Protein AF-B3RSU8-F1 (afdb_monomer_lite)

Radius of gyration: 24.82 Å; chains: 1; bounding box: 72×55×41 Å

Secondary structure (DSSP, 8-state):
-----HHHHHHHHHTTS-----THHHHHHHHHHHHHHHHHHHHHHHHHHHHHHHHTTTGGG-SSTTTSPPPPTT-B--TTTGGGHHHHHHHHHHHHHHHHHTT--HHHHHHHHHHHHHHS-EE-TTSSSEE----HHHHHHHHTTS-HHHHHHHHHH--GGGSPPTTSPPP--TT--S--GGG---S--S-----TTHHHHHHHHHHHHHHHHHHHHHHHHHHHHHHHHTT-

Structure (mmCIF, N/CA/C/O backbone):
data_AF-B3RSU8-F1
#
_entry.id   AF-B3RSU8-F1
#
loop_
_atom_site.group_PDB
_atom_site.id
_atom_site.type_symbol
_atom_site.label_atom_id
_atom_site.label_alt_id
_atom_site.label_comp_id
_atom_site.label_asym_id
_atom_site.label_entity_id
_atom_site.label_seq_id
_atom_site.pdbx_PDB_ins_code
_atom_site.Cartn_x
_atom_site.Cartn_y
_atom_site.Cartn_z
_atom_site.occupancy
_atom_site.B_iso_or_equiv
_atom_site.auth_seq_id
_atom_site.auth_comp_id
_atom_site.auth_asym_id
_atom_site.auth_atom_id
_atom_site.pdbx_PDB_model_num
ATOM 1 N N . MET A 1 1 ? -22.968 30.791 15.003 1.00 39.06 1 MET A N 1
ATOM 2 C CA . MET A 1 1 ? -23.590 29.713 14.206 1.00 39.06 1 MET A CA 1
ATOM 3 C C . MET A 1 1 ? -23.993 30.313 12.868 1.00 39.06 1 MET A C 1
ATOM 5 O O . MET A 1 1 ? -24.885 31.148 12.845 1.00 39.06 1 MET A O 1
ATOM 9 N N . LYS A 1 2 ? -23.246 30.019 11.797 1.00 38.22 2 LYS A N 1
ATOM 10 C CA . LYS A 1 2 ? -23.532 30.516 10.442 1.00 38.22 2 LYS A CA 1
ATOM 11 C C . LYS A 1 2 ? -24.517 29.552 9.781 1.00 38.22 2 LYS A C 1
ATOM 13 O O . LYS A 1 2 ? -24.256 28.355 9.732 1.00 38.22 2 LYS A O 1
ATOM 18 N N . ALA A 1 3 ? -25.663 30.077 9.363 1.00 41.50 3 ALA A N 1
ATOM 19 C CA . ALA A 1 3 ? -26.732 29.321 8.732 1.00 41.50 3 ALA A CA 1
ATOM 20 C C . ALA A 1 3 ? -26.430 29.139 7.239 1.00 41.50 3 ALA A C 1
ATOM 22 O O . ALA A 1 3 ? -26.745 29.999 6.423 1.00 41.50 3 ALA A O 1
ATOM 23 N N . GLU A 1 4 ? -25.838 28.005 6.879 1.00 44.72 4 GLU A N 1
ATOM 24 C CA . GLU A 1 4 ? -25.816 27.525 5.496 1.00 44.72 4 GLU A CA 1
ATOM 25 C C . GLU A 1 4 ? -27.004 26.577 5.291 1.00 44.72 4 GLU A C 1
ATOM 27 O O . GLU A 1 4 ? -26.883 25.357 5.340 1.00 44.72 4 GLU A O 1
ATOM 32 N N . CYS A 1 5 ? -28.197 27.154 5.134 1.00 44.19 5 CYS A N 1
ATOM 33 C CA . CYS A 1 5 ? -29.388 26.446 4.652 1.00 44.19 5 CYS A CA 1
ATOM 34 C C . CYS A 1 5 ? -30.325 27.280 3.739 1.00 44.19 5 CYS A C 1
ATOM 36 O O . CYS A 1 5 ? -31.535 27.070 3.788 1.00 44.19 5 CYS A O 1
ATOM 38 N N . PRO A 1 6 ? -29.855 28.208 2.875 1.00 44.28 6 PRO A N 1
ATOM 39 C CA . PRO A 1 6 ? -30.771 28.905 1.965 1.00 44.28 6 PRO A CA 1
ATOM 40 C C . PRO A 1 6 ? -31.234 28.037 0.777 1.00 44.28 6 PRO A C 1
ATOM 42 O O . PRO A 1 6 ? -32.333 28.239 0.272 1.00 44.28 6 PRO A O 1
ATOM 45 N N . VAL A 1 7 ? -30.455 27.032 0.353 1.00 48.44 7 VAL A N 1
ATOM 46 C CA . VAL A 1 7 ? -30.768 26.242 -0.860 1.00 48.44 7 VAL A CA 1
ATOM 47 C C . VAL A 1 7 ? -31.946 25.276 -0.649 1.00 48.44 7 VAL A C 1
ATOM 49 O O . VAL A 1 7 ? -32.751 25.072 -1.554 1.00 48.44 7 VAL A O 1
ATOM 52 N N . LEU A 1 8 ? -32.113 24.733 0.562 1.00 46.06 8 LEU A N 1
ATOM 53 C CA . LEU A 1 8 ? -33.191 23.781 0.880 1.00 46.06 8 LEU A CA 1
ATOM 54 C C . LEU A 1 8 ? -34.560 24.449 1.097 1.00 46.06 8 LEU A C 1
ATOM 56 O O . LEU A 1 8 ? -35.596 23.826 0.861 1.00 46.06 8 LEU A O 1
ATOM 60 N N . ILE A 1 9 ? -34.577 25.725 1.496 1.00 51.19 9 ILE A N 1
ATOM 61 C CA . ILE A 1 9 ? -35.819 26.487 1.692 1.00 51.19 9 ILE A CA 1
ATOM 62 C C . ILE A 1 9 ? -36.446 26.846 0.336 1.00 51.19 9 ILE A C 1
ATOM 64 O O . ILE A 1 9 ? -37.660 26.744 0.176 1.00 51.19 9 ILE A O 1
ATOM 68 N N . ILE A 1 10 ? -35.627 27.169 -0.670 1.00 53.88 10 ILE A N 1
ATOM 69 C CA . ILE A 1 10 ? -36.106 27.522 -2.015 1.00 53.88 10 ILE A CA 1
ATOM 70 C C . ILE A 1 10 ? -36.802 26.326 -2.689 1.00 53.88 10 ILE A C 1
ATOM 72 O O . ILE A 1 10 ? -37.878 26.490 -3.261 1.00 53.88 10 ILE A O 1
ATOM 76 N N . PHE A 1 11 ? -36.265 25.109 -2.542 1.00 48.44 11 PHE A N 1
ATOM 77 C CA . PHE A 1 11 ? -36.885 23.899 -3.101 1.00 48.44 11 PHE A CA 1
ATOM 78 C C . PHE A 1 11 ? -38.227 23.533 -2.449 1.00 48.44 11 PHE A C 1
ATOM 80 O O . PHE A 1 11 ? -39.108 23.016 -3.132 1.00 48.44 11 PHE A O 1
ATOM 87 N N . SER A 1 12 ? -38.414 23.827 -1.158 1.00 46.16 12 SER A N 1
ATOM 88 C CA . SER A 1 12 ? -39.673 23.528 -0.456 1.00 46.16 12 SER A CA 1
ATOM 89 C C . SER A 1 12 ? -40.773 24.554 -0.751 1.00 46.16 12 SER A C 1
ATOM 91 O O . SER A 1 12 ? -41.936 24.180 -0.875 1.00 46.16 12 SER A O 1
ATOM 93 N N . ILE A 1 13 ? -40.418 25.835 -0.923 1.00 51.16 13 ILE A N 1
ATOM 94 C CA . ILE A 1 13 ? -41.379 26.893 -1.284 1.00 51.16 13 ILE A CA 1
ATOM 95 C C . ILE A 1 13 ? -41.904 26.685 -2.711 1.00 51.16 13 ILE A C 1
ATOM 97 O O . ILE A 1 13 ? -43.103 26.807 -2.951 1.00 51.16 13 ILE A O 1
ATOM 101 N N . LEU A 1 14 ? -41.035 26.282 -3.643 1.00 45.44 14 LEU A N 1
ATOM 102 C CA . LEU A 1 14 ? -41.429 25.987 -5.025 1.00 45.44 14 LEU A CA 1
ATOM 103 C C . LEU A 1 14 ? -42.347 24.759 -5.148 1.00 45.44 14 LEU A C 1
ATOM 105 O O . L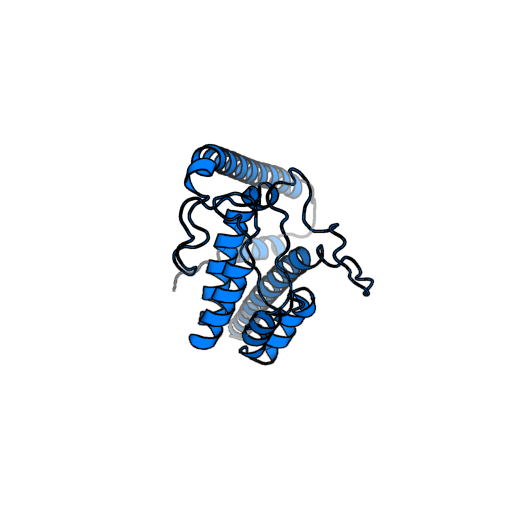EU A 1 14 ? -43.088 24.652 -6.119 1.00 45.44 14 LEU A O 1
ATOM 109 N N . TYR A 1 15 ? -42.343 23.857 -4.163 1.00 47.16 15 TYR A N 1
ATOM 110 C CA . TYR A 1 15 ? -43.169 22.646 -4.172 1.00 47.16 15 TYR A CA 1
ATOM 111 C C . TYR A 1 15 ? -44.580 22.834 -3.600 1.00 47.16 15 TYR A C 1
ATOM 113 O O . TYR A 1 15 ? -45.401 21.928 -3.719 1.00 47.16 15 TYR A O 1
ATOM 121 N N . HIS A 1 16 ? -44.864 23.952 -2.926 1.00 47.75 16 HIS A N 1
ATOM 122 C CA . HIS A 1 16 ? -46.168 24.192 -2.287 1.00 47.75 16 HIS A CA 1
ATOM 123 C C . HIS A 1 16 ? -46.954 25.355 -2.898 1.00 47.75 16 HIS A C 1
ATOM 125 O O . HIS A 1 16 ? -48.127 25.510 -2.569 1.00 47.75 16 HIS A O 1
ATOM 131 N N . ALA A 1 17 ? -46.341 26.159 -3.772 1.00 43.69 17 ALA A N 1
ATOM 132 C CA . ALA A 1 17 ? -46.972 27.383 -4.250 1.00 43.69 17 ALA A CA 1
ATOM 133 C C . ALA A 1 17 ? -47.983 27.192 -5.389 1.00 43.69 17 ALA A C 1
ATOM 135 O O . ALA A 1 17 ? -48.925 27.970 -5.428 1.00 43.69 17 ALA A O 1
ATOM 136 N N . ASP A 1 18 ? -47.881 26.185 -6.265 1.00 41.56 18 ASP A N 1
ATOM 137 C CA . ASP A 1 18 ? -48.783 26.132 -7.425 1.00 41.56 18 ASP A CA 1
ATOM 138 C C . ASP A 1 18 ? -49.151 24.715 -7.874 1.00 41.56 18 ASP A C 1
ATOM 140 O O . ASP A 1 18 ? -48.309 23.849 -8.124 1.00 41.56 18 ASP A O 1
ATOM 144 N N . GLY A 1 19 ? -50.460 24.497 -8.008 1.00 46.50 19 GLY A N 1
ATOM 145 C CA . GLY A 1 19 ? -51.036 23.321 -8.639 1.00 46.50 19 GLY A CA 1
ATOM 146 C C . GLY A 1 19 ? -50.604 23.205 -10.103 1.00 46.50 19 GLY A C 1
ATOM 147 O O . GLY A 1 19 ? -51.052 23.955 -10.954 1.00 46.50 19 GLY A O 1
ATOM 148 N N . PHE A 1 20 ? -49.737 22.230 -10.356 1.00 38.66 20 PHE A N 1
ATOM 149 C CA . PHE A 1 20 ? -49.536 21.445 -11.579 1.00 38.66 20 PHE A CA 1
ATOM 150 C C . PHE A 1 20 ? -49.664 22.103 -12.986 1.00 38.66 20 PHE A C 1
ATOM 152 O O . PHE A 1 20 ? -50.755 22.317 -13.507 1.00 38.66 20 PHE A O 1
ATOM 159 N N . HIS A 1 21 ? -48.490 22.138 -13.649 1.00 39.31 21 HIS A N 1
ATOM 160 C CA . HIS A 1 21 ? -48.138 22.160 -15.092 1.00 39.31 21 HIS A CA 1
ATOM 161 C C . HIS A 1 21 ? -48.048 23.497 -15.875 1.00 39.31 21 HIS A C 1
ATOM 163 O O . HIS A 1 21 ? -48.895 24.365 -15.706 1.00 39.31 21 HIS A O 1
ATOM 169 N N . PRO A 1 22 ? -47.052 23.649 -16.800 1.00 47.88 22 PRO A N 1
ATOM 170 C CA . PRO A 1 22 ? -46.286 22.584 -17.462 1.00 47.88 22 PRO A CA 1
ATOM 171 C C . PRO A 1 22 ? -44.770 22.541 -17.179 1.00 47.88 22 PRO A C 1
ATOM 173 O O . PRO A 1 22 ? -44.070 23.536 -17.021 1.00 47.88 22 PRO A O 1
ATOM 176 N N . PHE A 1 23 ? -44.274 21.306 -17.225 1.00 45.91 23 PHE A N 1
ATOM 177 C CA . PHE A 1 23 ? -42.930 20.799 -16.924 1.00 45.91 23 PHE A CA 1
ATOM 178 C C . PHE A 1 23 ? -41.820 21.225 -17.915 1.00 45.91 23 PHE A C 1
ATOM 180 O O . PH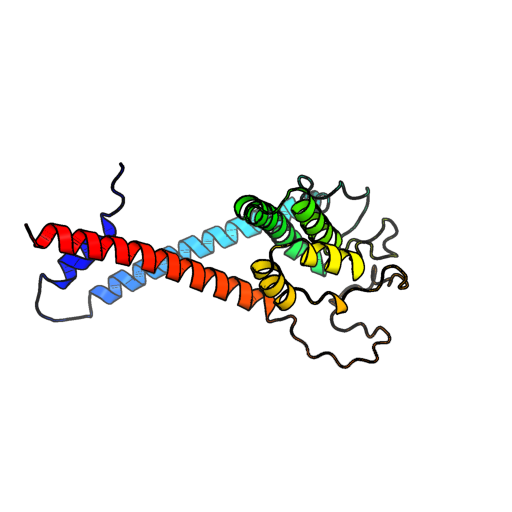E A 1 23 ? -40.691 20.759 -17.814 1.00 45.91 23 PHE A O 1
ATOM 187 N N . MET A 1 24 ? -42.116 22.079 -18.898 1.00 40.31 24 MET A N 1
ATOM 188 C CA . MET A 1 24 ? -41.230 22.282 -20.059 1.00 40.31 24 MET A CA 1
ATOM 189 C C . MET A 1 24 ? -40.245 23.451 -19.917 1.00 40.31 24 MET A C 1
ATOM 191 O O . MET A 1 24 ? -39.195 23.430 -20.554 1.00 40.31 24 MET A O 1
ATOM 195 N N . SER A 1 25 ? -40.516 24.441 -19.060 1.00 42.75 25 SER A N 1
ATOM 196 C CA . SER A 1 25 ? -39.578 25.562 -18.850 1.00 42.75 25 SER A CA 1
ATOM 197 C C . SER A 1 25 ? -38.512 25.276 -17.790 1.00 42.75 25 SER A C 1
ATOM 199 O O . SER A 1 25 ? -37.435 25.860 -17.843 1.00 42.75 25 SER A O 1
ATOM 201 N N . VAL A 1 26 ? -38.772 24.352 -16.859 1.00 43.94 26 VAL A N 1
ATOM 202 C CA . VAL A 1 26 ? -37.803 23.973 -15.816 1.00 43.94 26 VAL A CA 1
ATOM 203 C C . VAL A 1 26 ? -36.687 23.087 -16.383 1.00 43.94 26 VAL A C 1
ATOM 205 O O . VAL A 1 26 ? -35.549 23.202 -15.941 1.00 43.94 26 VAL A O 1
ATOM 208 N N . MET A 1 27 ? -36.962 22.272 -17.412 1.00 41.22 27 MET A N 1
ATOM 209 C CA . MET A 1 27 ? -35.918 21.447 -18.039 1.00 41.22 27 MET A CA 1
ATOM 210 C C . MET A 1 27 ? -34.880 22.285 -18.801 1.00 41.22 27 MET A C 1
ATOM 212 O O . MET A 1 27 ? -33.692 22.018 -18.676 1.00 41.22 27 MET A O 1
ATOM 216 N N . LYS A 1 28 ? -35.281 23.373 -19.478 1.00 50.53 28 LYS A N 1
ATOM 217 C CA . LYS A 1 28 ? -34.329 24.235 -20.209 1.00 50.53 28 LYS A CA 1
ATOM 218 C C . LYS A 1 28 ? -33.292 24.914 -19.313 1.00 50.53 28 LYS A C 1
ATOM 220 O O . LYS A 1 28 ? -32.135 25.017 -19.700 1.00 50.53 28 LYS A O 1
ATOM 225 N N . VAL A 1 29 ? -33.694 25.358 -18.120 1.00 53.03 29 VAL A N 1
ATOM 226 C CA . VAL A 1 29 ? -32.763 25.974 -17.155 1.00 53.03 29 VAL A CA 1
ATOM 227 C C . VAL A 1 29 ? -31.822 24.922 -16.558 1.00 53.03 29 VAL A C 1
ATOM 229 O O . VAL A 1 29 ? -30.685 25.230 -16.207 1.00 53.03 29 VAL A O 1
ATOM 232 N N . HIS A 1 30 ? -32.275 23.670 -16.469 1.00 52.03 30 HIS A N 1
ATOM 233 C CA . HIS A 1 30 ? -31.463 22.570 -15.968 1.00 52.03 30 HIS A CA 1
ATOM 234 C C . HIS A 1 30 ? -30.395 22.133 -16.982 1.00 52.03 30 HIS A C 1
ATOM 236 O O . HIS A 1 30 ? -29.269 21.860 -16.574 1.00 52.03 30 HIS A O 1
ATOM 242 N N . ASP A 1 31 ? -30.711 22.122 -18.278 1.00 60.31 31 ASP A N 1
ATOM 243 C CA . ASP A 1 31 ? -29.763 21.723 -19.325 1.00 60.31 31 ASP A CA 1
ATOM 244 C C . ASP A 1 31 ? -28.627 22.750 -19.487 1.00 60.31 31 ASP A C 1
ATOM 246 O O . ASP A 1 31 ? -27.457 22.376 -19.453 1.00 60.31 31 ASP A O 1
ATOM 250 N N . GLU A 1 32 ? -28.931 24.057 -19.524 1.00 66.81 32 GLU A N 1
ATOM 251 C CA . GLU A 1 32 ? -27.889 25.102 -19.592 1.00 66.81 32 GLU A CA 1
ATOM 252 C C . GLU A 1 32 ? -26.998 25.137 -18.342 1.00 66.81 32 GLU A C 1
ATOM 254 O O . GLU A 1 32 ? -25.802 25.426 -18.427 1.00 66.81 32 GLU A O 1
ATOM 259 N N . LEU A 1 33 ? -27.557 24.847 -17.162 1.00 62.72 33 LEU A N 1
ATOM 260 C CA . LEU A 1 33 ? -26.773 24.793 -15.931 1.00 62.72 33 LEU A CA 1
ATOM 261 C C . LEU A 1 33 ? -25.864 23.560 -15.903 1.00 62.72 33 LEU A C 1
ATOM 263 O O . LEU A 1 33 ? -24.703 23.672 -15.509 1.00 62.72 33 LEU A O 1
ATOM 267 N N . VAL A 1 34 ? -26.366 22.402 -16.339 1.00 65.69 34 VAL A N 1
ATOM 268 C CA . VAL A 1 34 ? -25.572 21.171 -16.434 1.00 65.69 34 VAL A CA 1
ATOM 269 C C . VAL A 1 34 ? -24.446 21.340 -17.452 1.00 65.69 34 VAL A C 1
ATOM 271 O O . VAL A 1 34 ? -23.305 21.021 -17.126 1.00 65.69 34 VAL A O 1
ATOM 274 N N . ASP A 1 35 ? -24.711 21.926 -18.619 1.00 71.12 35 ASP A N 1
ATOM 275 C CA . ASP A 1 35 ? -23.684 22.158 -19.640 1.00 71.12 35 ASP A CA 1
ATOM 276 C C . ASP A 1 35 ? -22.610 23.150 -19.175 1.00 71.12 35 ASP A C 1
ATOM 278 O O . ASP A 1 35 ? -21.414 22.916 -19.375 1.00 71.12 35 ASP A O 1
ATOM 282 N N . ASN A 1 36 ? -22.997 24.224 -18.480 1.00 69.06 36 ASN A N 1
ATOM 283 C CA . ASN A 1 36 ? -22.038 25.181 -17.925 1.00 69.06 36 ASN A CA 1
ATOM 284 C C . ASN A 1 36 ? -21.166 24.560 -16.824 1.00 69.06 36 ASN A C 1
ATOM 286 O O . ASN A 1 36 ? -19.959 24.804 -16.788 1.00 69.06 36 ASN A O 1
ATOM 290 N N . VAL A 1 37 ? -21.748 23.727 -15.954 1.00 66.69 37 VAL A N 1
ATOM 291 C CA . VAL A 1 37 ? -21.003 23.018 -14.902 1.00 66.69 37 VAL A CA 1
ATOM 292 C C . VAL A 1 37 ? -20.069 21.970 -15.507 1.00 66.69 37 VAL A C 1
ATOM 294 O O . VAL A 1 37 ? -18.897 21.920 -15.141 1.00 66.69 37 VAL A O 1
ATOM 297 N N . MET A 1 38 ? -20.535 21.179 -16.475 1.00 71.62 38 MET A N 1
ATOM 298 C CA . MET A 1 38 ? -19.713 20.162 -17.141 1.00 71.62 38 MET A CA 1
ATOM 299 C C . MET A 1 38 ? -18.579 20.789 -17.962 1.00 71.62 38 MET A C 1
ATOM 301 O O . MET A 1 38 ? -17.469 20.261 -17.970 1.00 71.62 38 MET A O 1
ATOM 305 N N . SER A 1 39 ? -18.814 21.946 -18.587 1.00 79.00 39 SER A N 1
ATOM 306 C CA . SER A 1 39 ? -17.788 22.723 -19.295 1.00 79.00 39 SER A CA 1
ATOM 307 C C . SER A 1 39 ? -16.717 23.279 -18.351 1.00 79.00 39 SER A C 1
ATOM 309 O O . SER A 1 39 ? -15.526 23.216 -18.667 1.00 79.00 39 SER A O 1
ATOM 311 N N . LEU A 1 40 ? -17.110 23.763 -17.164 1.00 71.75 40 LEU A N 1
ATOM 312 C CA . LEU A 1 40 ? -16.162 24.189 -16.128 1.00 71.75 40 LEU A CA 1
ATOM 313 C C . LEU A 1 40 ? -15.314 23.014 -15.626 1.00 71.75 40 LEU A C 1
ATOM 315 O O . LEU A 1 40 ? -14.091 23.117 -15.595 1.00 71.75 40 LEU A O 1
ATOM 319 N N . ILE A 1 41 ? -15.952 21.878 -15.324 1.00 69.31 41 ILE A N 1
ATOM 320 C CA . ILE A 1 41 ? -15.264 20.661 -14.871 1.00 69.31 41 ILE A CA 1
ATOM 321 C C . ILE A 1 41 ? -14.290 20.156 -15.947 1.00 69.31 41 ILE A C 1
ATOM 323 O O . ILE A 1 41 ? -13.152 19.814 -15.638 1.00 69.31 41 ILE A O 1
ATOM 327 N N . ALA A 1 42 ? -14.692 20.151 -17.221 1.00 75.06 42 ALA A N 1
ATOM 328 C CA . ALA A 1 42 ? -13.831 19.723 -18.323 1.00 75.06 42 ALA A CA 1
ATOM 329 C C . ALA A 1 42 ? -12.615 20.647 -18.522 1.00 75.06 42 ALA A C 1
ATOM 331 O O . ALA A 1 42 ? -11.522 20.163 -18.820 1.00 75.06 42 ALA A O 1
ATOM 332 N N . LYS A 1 43 ? -12.781 21.964 -18.334 1.00 71.75 43 LYS A N 1
ATOM 333 C CA . LYS A 1 43 ? -11.674 22.934 -18.388 1.00 71.75 43 LYS A CA 1
ATOM 334 C C . LYS A 1 43 ? -10.690 22.762 -17.238 1.00 71.75 43 LYS A C 1
ATOM 336 O O . LYS A 1 43 ? -9.487 22.807 -17.484 1.00 71.75 43 LYS A O 1
ATOM 341 N N . ASP A 1 44 ? -11.182 22.531 -16.025 1.00 67.75 44 ASP A N 1
ATOM 342 C CA . ASP A 1 44 ? -10.316 22.295 -14.868 1.00 67.75 44 ASP A CA 1
ATOM 343 C C . ASP A 1 44 ? -9.533 20.985 -15.018 1.00 67.75 44 ASP A C 1
ATOM 345 O O . ASP A 1 44 ? -8.324 20.974 -14.797 1.00 67.75 44 ASP A O 1
ATOM 349 N N . ILE A 1 45 ? -10.161 19.916 -15.523 1.00 64.88 45 ILE A N 1
ATOM 350 C CA . ILE A 1 45 ? -9.469 18.650 -15.824 1.00 64.88 45 ILE A CA 1
ATOM 351 C C . ILE A 1 45 ? -8.355 18.857 -16.864 1.00 64.88 45 ILE A C 1
ATOM 353 O O . ILE A 1 45 ? -7.249 18.346 -16.689 1.00 64.88 45 ILE A O 1
ATOM 357 N N . HIS A 1 46 ? -8.610 19.628 -17.925 1.00 65.19 46 HIS A N 1
ATOM 358 C CA . HIS A 1 46 ? -7.606 19.897 -18.961 1.00 65.19 46 HIS A CA 1
ATOM 359 C C . HIS A 1 46 ? -6.438 20.758 -18.466 1.00 65.19 46 HIS A C 1
ATOM 361 O O . HIS A 1 46 ? -5.299 20.543 -18.885 1.00 65.19 46 HIS A O 1
ATOM 367 N N . ASN A 1 47 ? -6.707 21.728 -17.589 1.00 61.34 47 ASN A N 1
ATOM 368 C CA . ASN A 1 47 ? -5.667 22.570 -17.006 1.00 61.34 47 ASN A CA 1
ATOM 369 C C . ASN A 1 47 ? -4.800 21.785 -16.012 1.00 61.34 47 ASN A C 1
ATOM 371 O O . ASN A 1 47 ? -3.583 21.939 -16.044 1.00 61.34 47 ASN A O 1
ATOM 375 N N . MET A 1 48 ? -5.391 20.879 -15.222 1.00 55.41 48 MET A N 1
ATOM 376 C CA . MET A 1 48 ? -4.633 19.970 -14.351 1.00 55.41 48 MET A CA 1
ATOM 377 C C . MET A 1 48 ? -3.718 19.036 -15.160 1.00 55.41 48 MET A C 1
ATOM 379 O O . MET A 1 48 ? -2.544 18.900 -14.839 1.00 55.41 48 MET A O 1
ATOM 383 N N . GLN A 1 49 ? -4.199 18.486 -16.283 1.00 58.16 49 GLN A N 1
ATOM 384 C CA . GLN A 1 49 ? -3.391 17.599 -17.134 1.00 58.16 49 GLN A CA 1
ATOM 385 C C . GLN A 1 49 ? -2.149 18.269 -17.743 1.00 58.16 49 GLN A C 1
ATOM 387 O O . GLN A 1 49 ? -1.153 17.593 -17.996 1.00 58.16 49 GLN A O 1
ATOM 392 N N . LYS A 1 50 ? -2.194 19.580 -18.009 1.00 51.34 50 LYS A N 1
ATOM 393 C CA . LYS A 1 50 ? -1.086 20.299 -18.656 1.00 51.34 50 LYS A CA 1
ATOM 394 C C . LYS A 1 50 ? 0.043 20.653 -17.681 1.00 51.34 50 LYS A C 1
ATOM 396 O O . LYS A 1 50 ? 1.194 20.729 -18.099 1.00 51.34 50 LYS A O 1
ATOM 401 N N . GLU A 1 51 ? -0.267 20.835 -16.399 1.00 56.19 51 GLU A N 1
ATOM 402 C CA . GLU A 1 51 ? 0.740 21.062 -15.349 1.00 56.19 51 GLU A CA 1
ATOM 403 C C . GLU A 1 51 ? 1.417 19.754 -14.889 1.00 56.19 51 GLU A C 1
ATOM 405 O O . GLU A 1 51 ? 2.529 19.780 -14.354 1.00 56.19 51 GLU A O 1
ATOM 410 N N . ASP A 1 52 ? 0.800 18.601 -15.164 1.00 52.81 52 ASP A N 1
ATOM 411 C CA . ASP A 1 52 ? 1.335 17.281 -14.817 1.00 52.81 52 ASP A CA 1
ATOM 412 C C . ASP A 1 52 ? 2.456 16.806 -15.768 1.00 52.81 52 ASP A C 1
ATOM 414 O O . ASP A 1 52 ? 3.364 16.086 -15.344 1.00 52.81 52 ASP A O 1
ATOM 418 N N . GLU A 1 53 ? 2.456 17.228 -17.040 1.00 55.19 53 GLU A N 1
ATOM 419 C CA . GLU A 1 53 ? 3.435 16.761 -18.039 1.00 55.19 53 GLU A CA 1
ATOM 420 C C . GLU A 1 53 ? 4.829 17.398 -17.857 1.00 55.19 53 GLU A C 1
ATOM 422 O O . GLU A 1 53 ? 5.848 16.734 -18.056 1.00 55.19 53 GLU A O 1
ATOM 427 N N . GLU A 1 54 ? 4.899 18.648 -17.383 1.00 49.69 54 GLU A N 1
ATOM 428 C CA . GLU A 1 54 ? 6.167 19.343 -17.092 1.00 49.69 54 GLU A CA 1
ATOM 429 C C . GLU A 1 54 ? 6.746 18.959 -15.708 1.00 49.69 54 GLU A C 1
ATOM 431 O O . GLU A 1 54 ? 7.961 18.988 -15.505 1.00 49.69 54 GLU A O 1
ATOM 436 N N . ASN A 1 55 ?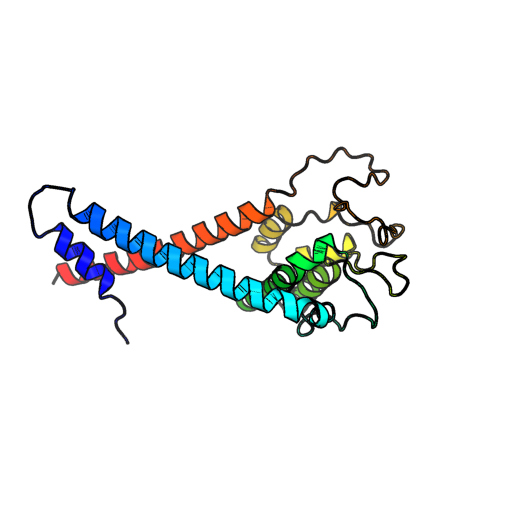 5.908 18.474 -14.778 1.00 50.34 55 ASN A N 1
ATOM 437 C CA . ASN A 1 55 ? 6.318 18.005 -13.443 1.00 50.34 55 ASN A CA 1
ATOM 438 C C . ASN A 1 55 ? 6.664 16.503 -13.364 1.00 50.34 55 ASN A C 1
ATOM 440 O O . ASN A 1 55 ? 7.248 16.052 -12.369 1.00 50.34 55 ASN A O 1
ATOM 444 N N . ALA A 1 56 ? 6.361 15.711 -14.398 1.00 51.44 56 ALA A N 1
ATOM 445 C CA . ALA A 1 56 ? 6.596 14.262 -14.418 1.00 51.44 56 ALA A CA 1
ATOM 446 C C . ALA A 1 56 ? 8.087 13.861 -14.327 1.00 51.44 56 ALA A C 1
ATOM 448 O O . ALA A 1 56 ? 8.412 12.765 -13.865 1.00 51.44 56 ALA A O 1
ATOM 449 N N . ALA A 1 57 ? 9.016 14.742 -14.719 1.00 48.91 57 ALA A N 1
ATOM 450 C CA . ALA A 1 57 ? 10.456 14.479 -14.625 1.00 48.91 57 ALA A CA 1
ATOM 451 C C . ALA A 1 57 ? 11.042 14.731 -13.218 1.00 48.91 57 ALA A C 1
ATOM 453 O O . ALA A 1 57 ? 12.103 14.197 -12.896 1.00 48.91 57 ALA A O 1
ATOM 454 N N . ILE A 1 58 ? 10.357 15.509 -12.369 1.00 47.44 58 ILE A N 1
ATOM 455 C CA . ILE A 1 58 ? 10.831 15.910 -11.028 1.00 47.44 58 ILE A CA 1
ATOM 456 C C . ILE A 1 58 ? 10.205 15.038 -9.915 1.00 47.44 58 ILE A C 1
ATOM 458 O O 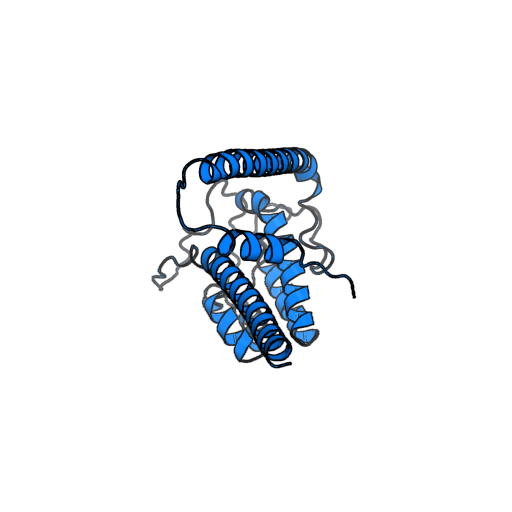. ILE A 1 58 ? 10.789 14.865 -8.843 1.00 47.44 58 ILE A O 1
ATOM 462 N N . THR A 1 59 ? 9.067 14.390 -10.173 1.00 50.12 59 THR A N 1
ATOM 463 C CA . THR A 1 59 ? 8.230 13.728 -9.149 1.00 50.12 59 THR A CA 1
ATOM 464 C C . THR A 1 59 ? 8.460 12.224 -8.963 1.00 50.12 59 THR A C 1
ATOM 466 O O . THR A 1 59 ? 7.991 11.650 -7.982 1.00 50.12 59 THR A O 1
ATOM 469 N N . ALA A 1 60 ? 9.274 11.571 -9.799 1.00 53.62 60 ALA A N 1
ATOM 470 C CA . ALA A 1 60 ? 9.626 10.153 -9.625 1.00 53.62 60 ALA A CA 1
ATOM 471 C C . ALA A 1 60 ? 10.517 9.869 -8.390 1.00 53.62 60 ALA A C 1
ATOM 473 O O . ALA A 1 60 ? 10.900 8.725 -8.153 1.00 53.62 60 ALA A O 1
ATOM 474 N N . SER A 1 61 ? 10.873 10.896 -7.614 1.00 55.06 61 SER A N 1
ATOM 475 C CA . SER A 1 61 ? 11.820 10.806 -6.495 1.00 55.06 61 SER A CA 1
ATOM 476 C C . SER A 1 61 ? 11.156 10.608 -5.130 1.00 55.06 61 SER A C 1
ATOM 478 O O . SER A 1 61 ? 11.839 10.240 -4.175 1.00 55.06 61 SER A O 1
ATOM 480 N N . SER A 1 62 ? 9.854 10.868 -4.994 1.00 60.34 62 SER A N 1
ATOM 481 C CA . SER A 1 62 ? 9.211 10.902 -3.677 1.00 60.34 62 SER A CA 1
ATOM 482 C C . SER A 1 62 ? 7.793 10.354 -3.721 1.00 60.34 62 SER A C 1
ATOM 484 O O . SER A 1 62 ? 6.829 11.113 -3.757 1.00 60.34 62 SER A O 1
ATOM 486 N N . LEU A 1 63 ? 7.661 9.029 -3.659 1.00 75.06 63 LEU A N 1
ATOM 487 C CA . LEU A 1 63 ? 6.429 8.454 -3.132 1.00 75.06 63 LEU A CA 1
ATOM 488 C C . LEU A 1 63 ? 6.359 8.834 -1.649 1.00 75.06 63 LEU A C 1
ATOM 490 O O . LEU A 1 63 ? 7.151 8.329 -0.855 1.00 75.06 63 LEU A O 1
ATOM 494 N N . ASN A 1 64 ? 5.463 9.754 -1.313 1.00 72.00 64 ASN A N 1
ATOM 495 C CA . ASN A 1 64 ? 5.094 10.186 0.025 1.00 72.00 64 ASN A CA 1
ATOM 496 C C . ASN A 1 64 ? 6.259 10.244 1.016 1.00 72.00 64 ASN A C 1
ATOM 498 O O . ASN A 1 64 ? 6.269 9.533 2.018 1.00 72.00 64 ASN A O 1
ATOM 502 N N . SER A 1 65 ? 7.261 11.084 0.744 1.00 78.19 65 SER A N 1
ATOM 503 C CA . SER A 1 65 ? 8.468 11.196 1.584 1.00 78.19 65 SER A CA 1
ATOM 504 C C . SER A 1 65 ? 8.182 11.592 3.038 1.00 78.19 65 SER A C 1
ATOM 506 O O . SER A 1 65 ? 9.059 11.464 3.891 1.00 78.19 65 SER A O 1
ATOM 508 N N . LEU A 1 66 ? 6.966 12.067 3.328 1.00 85.00 66 LEU A N 1
ATOM 509 C CA . LEU A 1 66 ? 6.503 12.358 4.678 1.00 85.00 66 LEU A CA 1
ATOM 510 C C . LEU A 1 66 ? 6.271 11.082 5.502 1.00 85.00 66 LEU A C 1
ATOM 512 O O . LEU A 1 66 ? 6.604 11.058 6.687 1.00 85.00 66 LEU A O 1
ATOM 516 N N . TYR A 1 67 ? 5.697 10.038 4.897 1.00 86.62 67 TYR A N 1
ATOM 517 C CA . TYR A 1 67 ? 5.336 8.796 5.593 1.00 86.62 67 TYR A CA 1
ATOM 518 C C . TYR A 1 67 ? 6.205 7.604 5.188 1.00 86.62 67 TYR A C 1
ATOM 520 O O . TYR A 1 67 ? 6.501 6.738 6.014 1.00 86.62 67 TYR A O 1
ATOM 528 N N . CYS A 1 68 ? 6.628 7.552 3.930 1.00 88.75 68 CYS A N 1
ATOM 529 C CA . CYS A 1 68 ? 7.532 6.540 3.418 1.00 88.75 68 CYS A CA 1
ATOM 530 C C . CYS A 1 68 ? 8.986 6.935 3.685 1.00 88.75 68 CYS A C 1
ATOM 532 O O . CYS A 1 68 ? 9.361 8.105 3.629 1.00 88.75 68 CYS A O 1
ATOM 534 N N . GLN A 1 69 ? 9.832 5.937 3.959 1.00 85.56 69 GLN A N 1
ATOM 535 C CA . GLN A 1 69 ? 11.273 6.165 4.049 1.00 85.56 69 GLN A CA 1
ATOM 536 C C . GLN A 1 69 ? 11.798 6.721 2.722 1.00 85.56 69 GLN A C 1
ATOM 538 O O . GLN A 1 69 ? 11.300 6.363 1.652 1.00 85.56 69 GLN A O 1
ATOM 543 N N . ALA A 1 70 ? 12.826 7.569 2.802 1.00 83.56 70 ALA A N 1
ATOM 544 C CA . ALA A 1 70 ? 13.483 8.103 1.620 1.00 83.56 70 ALA A CA 1
ATOM 545 C C . ALA A 1 70 ? 13.914 6.957 0.694 1.00 83.56 70 ALA A C 1
ATOM 547 O O . ALA A 1 70 ? 14.603 6.021 1.110 1.00 83.56 70 ALA A O 1
ATOM 548 N N . LEU A 1 71 ? 13.484 7.035 -0.563 1.00 82.81 71 LEU A N 1
ATOM 549 C CA . LEU A 1 71 ? 13.827 6.035 -1.560 1.00 82.81 71 LEU A CA 1
ATOM 550 C C . LEU A 1 71 ? 15.329 6.121 -1.883 1.00 82.81 71 LEU A C 1
ATOM 552 O O . LEU A 1 71 ? 15.905 7.213 -1.847 1.00 82.81 71 LEU A O 1
ATOM 556 N N . PRO A 1 72 ? 15.990 4.993 -2.203 1.00 82.69 72 PRO A N 1
ATOM 557 C CA . PRO A 1 72 ? 17.385 5.019 -2.621 1.00 82.69 72 PRO A CA 1
ATOM 558 C C . PRO A 1 72 ? 17.594 5.943 -3.826 1.00 82.69 72 PRO A C 1
ATOM 560 O O . PRO A 1 72 ? 16.740 6.049 -4.705 1.00 82.69 72 PRO A O 1
ATOM 563 N N . VAL A 1 73 ? 18.765 6.572 -3.914 1.00 82.12 73 VAL A N 1
ATOM 564 C CA . VAL A 1 73 ? 19.108 7.394 -5.081 1.00 82.12 73 VAL A CA 1
ATOM 565 C C . VAL A 1 73 ? 19.143 6.548 -6.361 1.00 82.12 73 VAL A C 1
ATOM 567 O O . VAL A 1 73 ? 19.553 5.382 -6.355 1.00 82.12 73 VAL A O 1
ATOM 570 N N . ASN A 1 74 ? 18.747 7.153 -7.482 1.00 83.00 74 ASN A N 1
ATOM 571 C CA . ASN A 1 74 ? 18.751 6.536 -8.815 1.00 83.00 74 ASN A CA 1
ATOM 572 C C . ASN A 1 74 ? 17.825 5.318 -8.975 1.00 83.00 74 ASN A C 1
ATOM 574 O O . ASN A 1 74 ? 18.107 4.443 -9.796 1.00 83.00 74 ASN A O 1
ATOM 578 N N . ILE A 1 75 ? 16.739 5.220 -8.206 1.00 85.62 75 ILE A N 1
ATOM 579 C CA . ILE A 1 75 ? 15.677 4.259 -8.521 1.00 85.62 75 ILE A CA 1
ATOM 580 C C . ILE A 1 75 ? 14.885 4.711 -9.749 1.00 85.62 75 ILE A C 1
ATOM 582 O O . ILE A 1 75 ? 14.910 5.874 -10.145 1.00 85.62 75 ILE A O 1
ATOM 586 N N . THR A 1 76 ? 14.164 3.776 -10.359 1.00 86.94 76 THR A N 1
ATOM 587 C CA . THR A 1 76 ? 13.195 4.098 -11.414 1.00 86.94 76 THR A CA 1
ATOM 588 C C . THR A 1 76 ? 11.902 3.360 -11.147 1.00 86.94 76 THR A C 1
ATOM 590 O O . THR A 1 76 ? 11.931 2.178 -10.822 1.00 86.94 76 THR A O 1
ATOM 593 N N . PHE A 1 77 ? 10.762 4.025 -11.275 1.00 87.31 77 PHE A N 1
ATOM 594 C CA . PHE A 1 77 ? 9.484 3.326 -11.231 1.00 87.31 77 PHE A CA 1
ATOM 595 C C . PHE A 1 77 ? 9.213 2.629 -12.571 1.00 87.31 77 PHE A C 1
ATOM 597 O O . PHE A 1 77 ? 9.637 3.127 -13.619 1.00 87.31 77 PHE A O 1
ATOM 604 N N . PRO A 1 78 ? 8.525 1.475 -12.572 1.00 83.38 78 PRO A N 1
ATOM 605 C CA . PRO A 1 78 ? 8.031 0.884 -13.806 1.00 83.38 78 PRO A CA 1
ATOM 606 C C . PRO A 1 78 ? 7.147 1.878 -14.570 1.00 83.38 78 PRO A C 1
ATOM 608 O O . PRO A 1 78 ? 6.315 2.554 -13.971 1.00 83.38 78 PRO A O 1
ATOM 611 N N . THR A 1 79 ? 7.288 1.950 -15.894 1.00 83.12 79 THR A N 1
ATOM 612 C CA . THR A 1 79 ? 6.573 2.931 -16.734 1.00 83.12 79 THR A CA 1
ATOM 613 C C . THR A 1 79 ? 5.054 2.840 -16.604 1.00 83.12 79 THR A C 1
ATOM 615 O O . THR A 1 79 ? 4.381 3.863 -16.594 1.00 83.12 79 THR A O 1
ATOM 618 N N . TRP A 1 80 ? 4.515 1.631 -16.427 1.00 80.38 80 TRP A N 1
ATOM 619 C CA . TRP A 1 80 ? 3.086 1.394 -16.196 1.00 80.38 80 TRP A CA 1
ATOM 620 C C . TRP A 1 80 ? 2.578 1.916 -14.843 1.00 80.38 80 TRP A C 1
ATOM 622 O O . TRP A 1 80 ? 1.373 2.076 -14.668 1.00 80.38 80 TRP A O 1
ATOM 632 N N . LEU A 1 81 ? 3.470 2.157 -13.880 1.00 84.88 81 LEU A N 1
ATOM 633 C CA . LEU A 1 81 ? 3.121 2.647 -12.548 1.00 84.88 81 LEU A CA 1
ATOM 634 C C . LEU A 1 81 ? 3.145 4.174 -12.474 1.00 84.88 81 LEU A C 1
ATOM 636 O O . LEU A 1 81 ? 2.378 4.737 -11.701 1.00 84.88 81 LEU A O 1
ATOM 640 N N . ILE A 1 82 ? 3.982 4.833 -13.285 1.00 85.69 82 ILE A N 1
ATOM 641 C CA . ILE A 1 82 ? 4.194 6.290 -13.254 1.00 85.69 82 ILE A CA 1
ATOM 642 C C . ILE A 1 82 ? 2.874 7.082 -13.260 1.00 85.69 82 ILE A C 1
ATOM 644 O O . ILE A 1 82 ? 2.711 7.908 -12.362 1.00 85.69 82 ILE A O 1
ATOM 648 N N . PRO A 1 83 ? 1.895 6.808 -14.150 1.00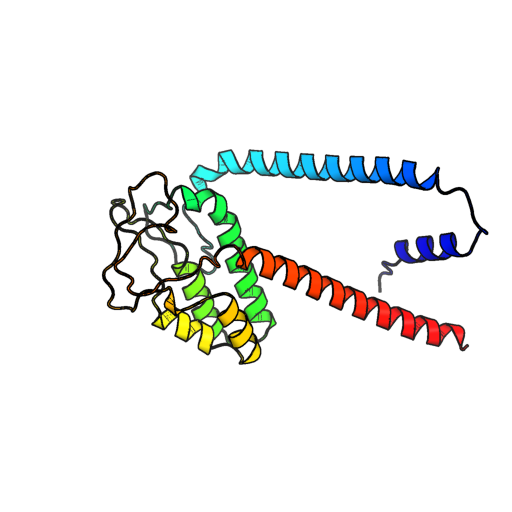 86.00 83 PRO A N 1
ATOM 649 C CA . PRO A 1 83 ? 0.637 7.563 -14.168 1.00 86.00 83 PRO A CA 1
ATOM 650 C C . PRO A 1 83 ? -0.198 7.421 -12.887 1.00 86.00 83 PRO A C 1
ATOM 652 O O . PRO A 1 83 ? -1.045 8.260 -12.606 1.00 86.00 83 PRO A O 1
ATOM 655 N N . ASN A 1 84 ? 0.025 6.359 -12.109 1.00 86.06 84 ASN A N 1
ATOM 656 C CA . ASN A 1 84 ? -0.711 6.077 -10.878 1.00 86.06 84 ASN A CA 1
ATOM 657 C C . ASN A 1 84 ? 0.033 6.526 -9.613 1.00 86.06 84 ASN A C 1
ATOM 659 O O . ASN A 1 84 ? -0.564 6.496 -8.540 1.00 86.06 84 ASN A O 1
ATOM 663 N N . LEU A 1 85 ? 1.299 6.952 -9.703 1.00 86.50 85 LEU A N 1
ATOM 664 C CA . LEU A 1 85 ? 2.078 7.367 -8.530 1.00 86.50 85 LEU A CA 1
ATOM 665 C C . LEU A 1 85 ? 1.412 8.498 -7.724 1.00 86.50 85 LEU A C 1
ATOM 667 O O . LEU A 1 85 ? 1.374 8.363 -6.502 1.00 86.50 85 LEU A O 1
ATOM 671 N N . PRO A 1 86 ? 0.826 9.550 -8.337 1.00 86.62 86 PRO A N 1
ATOM 672 C CA . PRO A 1 86 ? 0.113 10.579 -7.573 1.00 86.62 86 PRO A CA 1
ATOM 673 C C . PRO A 1 86 ? -1.099 10.025 -6.809 1.00 86.62 86 PRO A C 1
ATOM 675 O O . PRO A 1 86 ? -1.379 10.432 -5.681 1.00 86.62 86 PRO A O 1
ATOM 678 N N . ASN A 1 87 ? -1.801 9.051 -7.396 1.00 87.06 87 ASN A N 1
ATOM 679 C CA . ASN A 1 87 ? -2.936 8.397 -6.747 1.00 87.06 87 ASN A CA 1
ATOM 680 C C . ASN A 1 87 ? -2.482 7.538 -5.562 1.00 87.06 87 ASN A C 1
ATOM 682 O O . ASN A 1 87 ? -3.122 7.568 -4.514 1.00 87.06 87 ASN A O 1
ATOM 686 N N . GLU A 1 88 ? -1.377 6.801 -5.706 1.00 88.75 88 GLU A N 1
ATOM 687 C CA . GLU A 1 88 ? -0.784 6.022 -4.610 1.00 88.75 88 GLU A CA 1
ATOM 688 C C . GLU A 1 88 ? -0.290 6.938 -3.477 1.00 88.75 88 GLU A C 1
ATOM 690 O O . GLU A 1 88 ? -0.547 6.660 -2.306 1.00 88.75 88 GLU A O 1
ATOM 695 N N . ASP A 1 89 ? 0.344 8.069 -3.804 1.00 87.75 89 ASP A N 1
ATOM 696 C CA . ASP A 1 89 ? 0.783 9.073 -2.828 1.00 87.75 89 ASP A CA 1
ATOM 697 C C . ASP A 1 89 ? -0.386 9.623 -1.991 1.00 87.75 89 ASP A C 1
ATOM 699 O O . ASP A 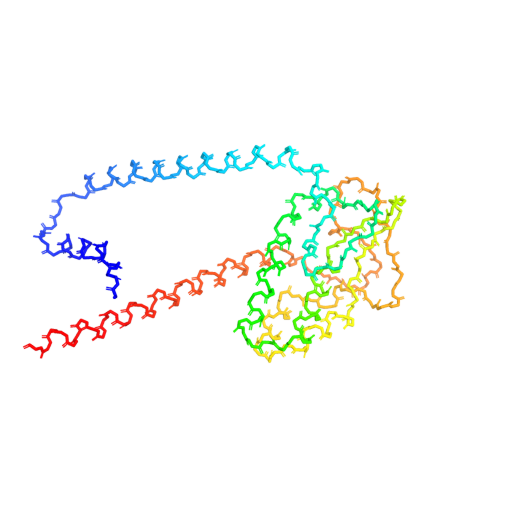1 89 ? -0.358 9.586 -0.753 1.00 87.75 89 ASP A O 1
ATOM 703 N N . SER A 1 90 ? -1.455 10.044 -2.674 1.00 88.31 90 SER A N 1
ATOM 704 C CA . SER A 1 90 ? -2.684 10.542 -2.053 1.00 88.31 90 SER A CA 1
ATOM 705 C C . SER A 1 90 ? -3.384 9.463 -1.220 1.00 88.31 90 SER A C 1
ATOM 707 O O . SER A 1 90 ? -3.824 9.722 -0.094 1.00 88.31 90 SER A O 1
ATOM 709 N N . ALA A 1 91 ? -3.428 8.223 -1.721 1.00 88.00 91 ALA A N 1
ATOM 710 C CA . ALA A 1 91 ? -3.999 7.088 -1.005 1.00 88.00 91 ALA A CA 1
ATOM 711 C C . ALA A 1 91 ? -3.248 6.792 0.302 1.00 88.00 91 ALA A C 1
ATOM 713 O O . ALA A 1 91 ? -3.892 6.525 1.317 1.00 88.00 91 ALA A O 1
ATOM 714 N N . ILE A 1 92 ? -1.913 6.894 0.311 1.00 90.56 92 ILE A N 1
ATOM 715 C CA . ILE A 1 92 ? -1.102 6.738 1.527 1.00 90.56 92 ILE A CA 1
ATOM 716 C C . ILE A 1 92 ? -1.454 7.832 2.540 1.00 90.56 92 ILE A C 1
ATOM 718 O O . ILE A 1 92 ? -1.817 7.513 3.673 1.00 90.56 92 ILE A O 1
ATOM 722 N N . SER A 1 93 ? -1.427 9.107 2.139 1.00 91.00 93 SER A N 1
ATOM 723 C CA . SER A 1 93 ? -1.757 10.238 3.025 1.00 91.00 93 SER A CA 1
ATOM 724 C C . SER A 1 93 ? -3.157 10.115 3.632 1.00 91.00 93 SER A C 1
ATOM 726 O O . SER A 1 93 ? -3.364 10.336 4.833 1.00 91.00 93 SER A O 1
ATOM 728 N N . LYS A 1 94 ? -4.129 9.710 2.809 1.00 90.75 94 LYS A N 1
ATOM 729 C CA . LYS A 1 94 ? -5.499 9.477 3.254 1.00 90.75 94 LYS A CA 1
ATOM 730 C C . LYS A 1 94 ? -5.594 8.301 4.225 1.00 90.75 94 LYS A C 1
ATOM 732 O O . LYS A 1 94 ? -6.212 8.448 5.276 1.00 90.75 94 LYS A O 1
ATOM 737 N N . ALA A 1 95 ? -4.955 7.172 3.921 1.00 89.50 95 ALA A N 1
ATOM 738 C CA . ALA A 1 95 ? -4.964 6.001 4.793 1.00 89.50 95 ALA A CA 1
ATOM 739 C C . ALA A 1 95 ? -4.385 6.319 6.179 1.00 89.50 95 ALA A C 1
ATOM 741 O O . ALA A 1 95 ? -4.951 5.902 7.188 1.00 89.50 95 ALA A O 1
ATOM 742 N N . VAL A 1 96 ? -3.307 7.107 6.253 1.00 91.25 96 VAL A N 1
ATOM 743 C CA . VAL A 1 96 ? -2.745 7.562 7.536 1.00 91.25 96 VAL A CA 1
ATOM 744 C C . VAL A 1 96 ? -3.761 8.371 8.332 1.00 91.25 96 VAL A C 1
ATOM 746 O O . VAL A 1 96 ? -3.990 8.078 9.506 1.00 91.25 96 VAL A O 1
ATOM 749 N N . SER A 1 97 ? -4.399 9.348 7.690 1.00 92.69 97 SER A N 1
ATOM 750 C CA . SER A 1 97 ? -5.401 10.208 8.326 1.00 92.69 97 SER A CA 1
ATOM 751 C C . SER A 1 97 ? -6.615 9.405 8.818 1.00 92.69 97 SER A C 1
ATOM 753 O O . SER A 1 97 ? -7.089 9.599 9.941 1.00 92.69 97 SER A O 1
ATOM 755 N N . ASP A 1 98 ? -7.093 8.454 8.015 1.00 90.25 98 ASP A N 1
ATOM 756 C CA . ASP A 1 98 ? -8.236 7.600 8.351 1.00 90.25 98 ASP A CA 1
ATOM 757 C C . ASP A 1 98 ? -7.906 6.650 9.519 1.00 90.25 98 ASP A C 1
ATOM 759 O O . ASP A 1 98 ? -8.698 6.502 10.453 1.00 90.25 98 ASP A O 1
ATOM 763 N N . LEU A 1 99 ? -6.712 6.045 9.526 1.00 90.75 99 LEU A N 1
ATOM 764 C CA . LEU A 1 99 ? -6.263 5.174 10.618 1.00 90.75 99 LEU A CA 1
ATOM 765 C C . LEU A 1 99 ? -6.102 5.954 11.929 1.00 90.75 99 LEU A C 1
ATOM 767 O O . LEU A 1 99 ? -6.575 5.510 12.977 1.00 90.75 99 LEU A O 1
ATOM 771 N N . GLN A 1 100 ? -5.480 7.134 11.873 1.00 93.25 100 GLN A N 1
ATOM 772 C CA . GLN A 1 100 ? -5.290 7.993 13.044 1.00 93.25 100 GLN A CA 1
ATOM 773 C C . GLN A 1 100 ? -6.625 8.480 13.620 1.00 93.25 100 GLN A C 1
ATOM 775 O O . GLN A 1 100 ? -6.840 8.387 14.829 1.00 93.25 100 GLN A O 1
ATOM 780 N N . SER A 1 101 ? -7.546 8.944 12.770 1.00 92.31 101 SER A N 1
ATOM 781 C CA . SER A 1 101 ? -8.881 9.391 13.202 1.00 92.31 101 SER A CA 1
ATOM 782 C C . SER A 1 101 ? -9.749 8.255 13.753 1.00 92.31 101 SER A C 1
ATOM 784 O O . SER A 1 101 ? -10.587 8.490 14.621 1.00 92.31 101 SER A O 1
ATOM 786 N N . SER A 1 102 ? -9.496 7.016 13.327 1.00 89.19 102 SER A N 1
ATOM 787 C CA . SER A 1 102 ? -10.156 5.812 13.847 1.00 89.19 102 SER A CA 1
ATOM 788 C C . SER A 1 102 ? -9.562 5.303 15.169 1.00 89.19 102 SER A C 1
ATOM 790 O O . SER A 1 102 ? -9.957 4.242 15.654 1.00 89.19 102 SER A O 1
ATOM 792 N N . GLY A 1 103 ? -8.594 6.018 15.756 1.00 94.19 103 GLY A N 1
ATOM 793 C CA . GLY A 1 103 ? -7.959 5.633 17.018 1.00 94.19 103 GLY A CA 1
ATOM 794 C C . GLY A 1 103 ? -7.037 4.415 16.904 1.00 94.19 103 GLY A C 1
ATOM 795 O O . GLY A 1 103 ? -6.741 3.772 17.913 1.00 94.19 103 GLY A O 1
ATOM 796 N N . VAL A 1 104 ? -6.577 4.075 15.695 1.00 94.81 104 VAL A N 1
ATOM 797 C CA . VAL A 1 104 ? -5.583 3.014 15.506 1.00 94.81 104 VAL A CA 1
ATOM 798 C C . VAL A 1 104 ? -4.268 3.449 16.151 1.00 94.81 104 VAL A C 1
ATOM 800 O O . VAL A 1 104 ? -3.810 4.580 15.983 1.00 94.81 104 VAL A O 1
ATOM 803 N N . SER A 1 105 ? -3.650 2.545 16.914 1.00 96.75 105 SER A N 1
ATOM 804 C CA . SER A 1 105 ? -2.389 2.847 17.595 1.00 96.75 105 SER A CA 1
ATOM 805 C C . SER A 1 105 ? -1.294 3.238 16.599 1.00 96.75 105 SER A C 1
ATOM 807 O O . SER A 1 105 ? -1.190 2.648 15.525 1.00 96.75 105 SER A O 1
ATOM 809 N N . ALA A 1 106 ? -0.409 4.163 16.983 1.00 96.06 106 ALA A N 1
ATOM 810 C CA . ALA A 1 106 ? 0.702 4.595 16.130 1.00 96.06 106 ALA A CA 1
ATOM 811 C C . ALA A 1 106 ? 1.574 3.418 15.647 1.00 96.06 106 ALA A C 1
ATOM 813 O O . ALA A 1 106 ? 1.990 3.385 14.493 1.00 96.06 106 ALA A O 1
ATOM 814 N N . SER A 1 107 ? 1.793 2.409 16.501 1.00 97.25 107 SER A N 1
ATOM 815 C CA . SER A 1 107 ? 2.519 1.187 16.125 1.00 97.25 107 SER A CA 1
ATOM 816 C C . SER A 1 107 ? 1.826 0.424 14.990 1.00 97.25 107 SER A C 1
ATOM 818 O O . SER A 1 107 ? 2.489 -0.029 14.057 1.00 97.25 107 SER A O 1
ATOM 820 N N . CYS A 1 108 ? 0.496 0.312 15.036 1.00 96.88 108 CYS A N 1
ATOM 821 C CA . CYS A 1 108 ? -0.268 -0.343 13.983 1.00 96.88 108 CYS A CA 1
ATOM 822 C C . CYS A 1 108 ? -0.352 0.506 12.708 1.00 96.88 108 CYS A C 1
ATOM 824 O O . CYS A 1 108 ? -0.127 -0.013 11.615 1.00 96.88 108 CYS A O 1
ATOM 826 N N . THR A 1 109 ? -0.573 1.815 12.838 1.00 95.62 109 THR A N 1
ATOM 827 C CA . THR A 1 109 ? -0.546 2.755 11.709 1.00 95.62 109 THR A CA 1
ATOM 828 C C . THR A 1 109 ? 0.787 2.680 10.967 1.00 95.62 109 THR A C 1
ATOM 830 O O . THR A 1 109 ? 0.799 2.579 9.746 1.00 95.62 109 THR A O 1
ATOM 833 N N . ASN A 1 110 ? 1.913 2.598 11.682 1.00 95.06 110 ASN A N 1
ATOM 834 C CA . ASN A 1 110 ? 3.234 2.451 11.067 1.00 95.06 110 ASN A CA 1
ATOM 835 C C . ASN A 1 110 ? 3.399 1.126 10.302 1.00 95.06 110 ASN A C 1
ATOM 837 O O . ASN A 1 110 ? 4.030 1.112 9.246 1.00 95.06 110 ASN A O 1
ATOM 841 N N . LYS A 1 111 ? 2.818 0.014 10.783 1.00 96.25 111 LYS A N 1
ATOM 842 C CA . LYS A 1 111 ? 2.806 -1.260 10.036 1.00 96.25 111 LYS A CA 1
ATOM 843 C C . LYS A 1 111 ? 2.018 -1.130 8.729 1.00 96.25 111 LYS A C 1
ATOM 845 O O . LYS A 1 111 ? 2.454 -1.654 7.709 1.00 96.25 111 LYS A O 1
ATOM 850 N N . TRP A 1 112 ? 0.897 -0.410 8.750 1.00 94.94 112 TRP A N 1
ATOM 851 C CA . TRP A 1 112 ? 0.099 -0.123 7.555 1.00 94.94 112 TRP A CA 1
ATOM 852 C C . TRP A 1 112 ? 0.803 0.800 6.569 1.00 94.94 112 TRP A C 1
ATOM 854 O O . TRP A 1 112 ? 0.832 0.501 5.381 1.00 94.94 112 TRP A O 1
ATOM 864 N N . ILE A 1 113 ? 1.424 1.876 7.050 1.00 93.25 113 ILE A N 1
ATOM 865 C CA . ILE A 1 113 ? 2.241 2.761 6.214 1.00 93.25 113 ILE A CA 1
ATOM 866 C C . ILE A 1 113 ? 3.357 1.956 5.551 1.00 93.25 113 ILE A C 1
ATOM 868 O O . ILE A 1 113 ? 3.515 2.016 4.338 1.00 93.25 113 ILE A O 1
ATOM 872 N N . SER A 1 114 ? 4.083 1.142 6.324 1.00 93.19 114 SER A N 1
ATOM 873 C CA . SER A 1 114 ? 5.147 0.292 5.787 1.00 93.19 114 SER A CA 1
ATOM 874 C C . SER A 1 114 ? 4.629 -0.665 4.710 1.00 93.19 114 SER A C 1
ATOM 876 O O . SER A 1 114 ? 5.267 -0.787 3.666 1.00 93.19 114 SER A O 1
ATOM 878 N N . LEU A 1 115 ? 3.462 -1.286 4.921 1.00 93.50 115 LEU A N 1
ATOM 879 C CA . LEU A 1 115 ? 2.801 -2.127 3.922 1.00 93.50 115 LEU A CA 1
ATOM 880 C C . LEU A 1 115 ? 2.506 -1.348 2.629 1.00 93.50 115 LEU A C 1
ATOM 882 O O . LEU A 1 115 ? 2.851 -1.819 1.548 1.00 93.50 115 LEU A O 1
ATOM 886 N N . LEU A 1 116 ? 1.889 -0.167 2.729 1.00 92.31 116 LEU A N 1
ATOM 887 C CA . LEU A 1 116 ? 1.512 0.645 1.568 1.00 92.31 116 LEU A CA 1
ATOM 888 C C . LEU A 1 116 ? 2.740 1.164 0.808 1.00 92.31 116 LEU A C 1
ATOM 890 O O . LEU A 1 116 ? 2.801 1.035 -0.411 1.00 92.31 116 LEU A O 1
ATOM 894 N N . CYS A 1 117 ? 3.752 1.662 1.519 1.00 90.94 117 CYS A N 1
ATOM 895 C CA . CYS A 1 117 ? 4.996 2.131 0.914 1.00 90.94 117 CYS A CA 1
ATOM 896 C C . CYS A 1 117 ? 5.753 0.996 0.205 1.00 90.94 117 CYS A C 1
ATOM 898 O O . CYS A 1 117 ? 6.261 1.188 -0.895 1.00 90.94 117 CYS A O 1
ATOM 900 N N . HIS A 1 118 ? 5.818 -0.203 0.800 1.00 90.12 118 HIS A N 1
ATOM 901 C CA . HIS A 1 118 ? 6.511 -1.352 0.199 1.00 90.12 118 HIS A CA 1
ATOM 902 C C . HIS A 1 118 ? 5.709 -2.040 -0.913 1.00 90.12 118 HIS A C 1
ATOM 904 O O . HIS A 1 118 ? 6.286 -2.812 -1.683 1.00 90.12 118 HIS A O 1
ATOM 910 N N . LYS A 1 119 ? 4.395 -1.789 -1.000 1.00 88.81 119 LYS A N 1
ATOM 911 C CA . LYS A 1 119 ? 3.535 -2.307 -2.071 1.00 88.81 119 LYS A CA 1
ATOM 912 C C . LYS A 1 119 ? 3.847 -1.646 -3.410 1.00 88.81 119 LYS A C 1
ATOM 914 O O . LYS A 1 119 ? 3.653 -2.296 -4.430 1.00 88.81 119 LYS A O 1
ATOM 919 N N . VAL A 1 120 ? 4.307 -0.393 -3.417 1.00 89.25 120 VAL A N 1
ATOM 920 C CA . VAL A 1 120 ? 4.659 0.347 -4.636 1.00 89.25 120 VAL A CA 1
ATOM 921 C C . VAL A 1 120 ? 6.043 -0.107 -5.107 1.00 89.25 120 VAL A C 1
ATOM 923 O O . VAL A 1 120 ? 7.054 0.260 -4.501 1.00 89.25 120 VAL A O 1
ATOM 926 N N . PRO A 1 121 ? 6.135 -0.924 -6.168 1.00 87.81 121 PRO A N 1
ATOM 927 C CA . PRO A 1 121 ? 7.410 -1.487 -6.553 1.00 87.81 121 PRO A CA 1
ATOM 928 C C . PRO A 1 121 ? 8.248 -0.466 -7.329 1.00 87.81 121 PRO A C 1
ATOM 930 O O . PRO A 1 121 ? 7.746 0.273 -8.175 1.00 87.81 121 PRO A O 1
ATOM 933 N N . PHE A 1 122 ? 9.556 -0.481 -7.109 1.00 88.00 122 PHE A N 1
ATOM 934 C CA . PHE A 1 122 ? 10.529 0.335 -7.829 1.00 88.00 122 PHE A CA 1
ATOM 935 C C . PHE A 1 122 ? 11.684 -0.525 -8.332 1.00 88.00 122 PHE A C 1
ATOM 937 O O . PHE A 1 122 ? 12.000 -1.578 -7.798 1.00 88.00 122 PHE A O 1
ATOM 944 N N . CYS A 1 123 ? 12.354 -0.094 -9.385 1.00 86.44 123 CYS A N 1
ATOM 945 C CA . CYS A 1 123 ? 13.523 -0.773 -9.908 1.00 86.44 123 CYS A CA 1
ATOM 946 C C . CYS A 1 123 ? 14.787 -0.308 -9.185 1.00 86.44 123 CYS A C 1
ATOM 948 O O . CYS A 1 123 ? 15.016 0.886 -8.987 1.00 86.44 123 CYS A O 1
ATOM 950 N N . SER A 1 124 ? 15.637 -1.279 -8.846 1.00 85.50 124 SER A N 1
ATOM 951 C CA . SER A 1 124 ? 17.036 -1.048 -8.455 1.00 85.50 124 SER A CA 1
ATOM 952 C C . SER A 1 124 ? 17.763 -0.145 -9.456 1.00 85.50 124 SER A C 1
ATOM 954 O O . SER A 1 124 ? 17.406 -0.107 -10.633 1.00 85.50 124 SER A O 1
ATOM 956 N N . SER A 1 125 ? 18.844 0.513 -9.030 1.00 84.06 125 SER A N 1
ATOM 957 C CA . SER A 1 125 ? 19.574 1.483 -9.862 1.00 84.06 125 SER A CA 1
ATOM 958 C C . SER A 1 125 ? 20.122 0.898 -11.170 1.00 84.06 125 SER A C 1
ATOM 960 O O . SER A 1 125 ? 20.214 1.585 -12.182 1.00 84.06 125 SER A O 1
ATOM 962 N N . HIS A 1 126 ? 20.425 -0.404 -11.194 1.00 85.38 126 HIS A N 1
ATOM 963 C CA . HIS A 1 126 ? 20.846 -1.114 -12.408 1.00 85.38 126 HIS A CA 1
ATOM 964 C C . HIS A 1 126 ? 19.682 -1.561 -13.303 1.00 85.38 126 HIS A C 1
ATOM 966 O O . HIS A 1 126 ? 19.916 -2.226 -14.309 1.00 85.38 126 HIS A O 1
ATOM 972 N N . LYS A 1 127 ? 18.436 -1.263 -12.919 1.00 81.50 127 LYS A N 1
ATOM 973 C CA . LYS A 1 127 ? 17.198 -1.669 -13.596 1.00 81.50 127 LYS A CA 1
ATOM 974 C C . LYS A 1 127 ? 17.069 -3.182 -13.800 1.00 81.50 127 LYS A C 1
ATOM 976 O O . LYS A 1 127 ? 16.367 -3.609 -14.701 1.00 81.50 127 LYS A O 1
ATOM 981 N N . LYS A 1 128 ? 17.741 -4.005 -12.982 1.00 81.62 128 LYS A N 1
ATOM 982 C CA . LYS A 1 128 ? 17.741 -5.480 -13.119 1.00 81.62 128 LYS A CA 1
ATOM 983 C C . LYS A 1 128 ? 16.770 -6.187 -12.181 1.00 81.62 128 LYS A C 1
ATOM 985 O O . LYS A 1 128 ? 16.381 -7.316 -12.447 1.00 81.62 128 LYS A O 1
ATOM 990 N N . LYS A 1 129 ? 16.434 -5.548 -11.063 1.00 81.19 129 LYS A N 1
ATOM 991 C CA . LYS A 1 129 ? 15.617 -6.127 -9.993 1.00 81.19 129 LYS A CA 1
ATOM 992 C C . LYS A 1 129 ? 14.506 -5.171 -9.618 1.00 81.19 129 LYS A C 1
ATOM 994 O O . LYS A 1 129 ? 14.789 -3.979 -9.454 1.00 81.19 129 LYS A O 1
ATOM 999 N N . LEU A 1 130 ? 13.303 -5.712 -9.462 1.00 80.75 130 LEU A N 1
ATOM 1000 C CA . LEU A 1 130 ? 12.199 -5.014 -8.823 1.00 80.75 130 LEU A CA 1
ATOM 1001 C C . LEU A 1 130 ? 12.391 -5.140 -7.311 1.00 80.75 130 LEU A C 1
ATOM 1003 O O . LEU A 1 130 ? 12.616 -6.227 -6.785 1.00 80.75 130 LEU A O 1
ATOM 1007 N N . LEU A 1 131 ? 12.394 -3.999 -6.652 1.00 76.81 131 LEU A N 1
ATOM 1008 C CA . LEU A 1 131 ? 12.509 -3.800 -5.221 1.00 76.81 131 LEU A CA 1
ATOM 1009 C C . LEU A 1 131 ? 11.163 -3.253 -4.730 1.00 76.81 131 LEU A C 1
ATOM 1011 O O . LEU A 1 131 ? 10.434 -2.622 -5.490 1.00 76.81 131 LEU A O 1
ATOM 1015 N N . GLY A 1 132 ? 10.813 -3.519 -3.477 1.00 70.81 132 GLY A N 1
ATOM 1016 C CA . GLY A 1 132 ? 9.436 -3.343 -3.009 1.00 70.81 132 GLY A CA 1
ATOM 1017 C C . GLY A 1 132 ? 8.673 -4.650 -3.169 1.00 70.81 132 GLY A C 1
ATOM 1018 O O . GLY A 1 132 ? 7.943 -4.870 -4.132 1.00 70.81 132 GLY A O 1
ATOM 1019 N N . SER A 1 133 ? 8.920 -5.561 -2.231 1.00 73.25 133 SER A N 1
ATOM 1020 C CA . SER A 1 133 ? 8.141 -6.781 -2.082 1.00 73.25 133 SER A CA 1
ATOM 1021 C C . SER A 1 133 ? 7.634 -6.817 -0.657 1.00 73.25 133 SER A C 1
ATOM 1023 O O . SER A 1 133 ? 8.387 -7.113 0.270 1.00 73.25 133 SER A O 1
ATOM 1025 N N . VAL A 1 134 ? 6.355 -6.512 -0.497 1.00 90.06 134 VAL A N 1
ATOM 1026 C CA . VAL A 1 134 ? 5.625 -6.878 0.709 1.00 90.06 134 VAL A CA 1
ATOM 1027 C C . VAL A 1 134 ? 5.691 -8.392 0.840 1.00 90.06 134 VAL A C 1
ATOM 1029 O O . VAL A 1 134 ? 5.358 -9.115 -0.100 1.00 90.06 134 VAL A O 1
ATOM 1032 N N . SER A 1 135 ? 6.114 -8.872 2.001 1.00 92.50 135 SER A N 1
ATOM 1033 C CA . SER A 1 135 ? 5.980 -10.280 2.353 1.00 92.50 135 SER A CA 1
ATOM 1034 C C . SER A 1 135 ? 4.584 -10.581 2.901 1.00 92.50 135 SER A C 1
ATOM 1036 O O . SER A 1 135 ? 3.919 -9.734 3.507 1.00 92.50 135 SER A O 1
ATOM 1038 N N . ARG A 1 136 ? 4.150 -11.836 2.772 1.00 94.50 136 ARG A N 1
ATOM 1039 C CA . ARG A 1 136 ? 2.921 -12.333 3.402 1.00 94.50 136 ARG A CA 1
ATOM 1040 C C . ARG A 1 136 ? 2.904 -12.059 4.907 1.00 94.50 136 ARG A C 1
ATOM 1042 O O . ARG A 1 136 ? 1.851 -11.761 5.469 1.00 94.50 136 ARG A O 1
ATOM 1049 N N . GLN A 1 137 ? 4.053 -12.165 5.570 1.00 95.44 137 GLN A N 1
ATOM 1050 C CA . GLN A 1 137 ? 4.208 -11.926 7.004 1.00 95.44 137 GLN A CA 1
ATOM 1051 C C . GLN A 1 137 ? 3.983 -10.452 7.355 1.00 95.44 137 GLN A C 1
ATOM 1053 O O . GLN A 1 137 ? 3.260 -10.161 8.307 1.00 95.44 137 GLN A O 1
ATOM 1058 N N . GLU A 1 138 ? 4.547 -9.526 6.577 1.00 95.06 138 GLU A N 1
ATOM 1059 C CA . GLU A 1 138 ? 4.329 -8.086 6.759 1.00 95.06 138 GLU A CA 1
ATOM 1060 C C . GLU A 1 138 ? 2.864 -7.711 6.536 1.00 95.06 138 GLU A C 1
ATOM 1062 O O . GLU A 1 138 ? 2.285 -7.028 7.381 1.00 95.06 138 GLU A O 1
ATOM 1067 N N . CYS A 1 139 ? 2.242 -8.229 5.471 1.00 96.75 139 CYS A N 1
ATOM 1068 C CA . CYS A 1 139 ? 0.819 -8.022 5.201 1.00 96.75 139 CYS A CA 1
ATOM 1069 C C . CYS A 1 139 ? -0.055 -8.514 6.359 1.00 96.75 139 CYS A C 1
ATOM 1071 O O . CYS A 1 139 ? -0.835 -7.744 6.918 1.00 96.75 139 CYS A O 1
ATOM 1073 N N . ASN A 1 140 ? 0.125 -9.767 6.793 1.00 97.12 140 ASN A N 1
ATOM 1074 C CA . ASN A 1 140 ? -0.640 -10.317 7.913 1.00 97.12 140 ASN A CA 1
ATOM 1075 C C . ASN A 1 140 ? -0.398 -9.538 9.209 1.00 97.12 140 ASN A C 1
ATOM 1077 O O . ASN A 1 140 ? -1.333 -9.296 9.965 1.00 97.12 140 ASN A O 1
ATOM 1081 N N . SER A 1 141 ? 0.842 -9.122 9.468 1.00 97.44 141 SER A N 1
ATOM 1082 C CA . SER A 1 141 ? 1.190 -8.304 10.632 1.00 97.44 141 SER A CA 1
ATOM 1083 C C . SER A 1 141 ? 0.481 -6.944 10.616 1.00 97.44 141 SER A C 1
ATOM 1085 O O . SER A 1 141 ? 0.038 -6.487 11.668 1.00 97.44 141 SER A O 1
ATOM 1087 N N . ALA A 1 142 ? 0.380 -6.288 9.456 1.00 97.00 142 ALA A N 1
ATOM 1088 C CA . ALA A 1 142 ? -0.335 -5.023 9.315 1.00 97.00 142 ALA A CA 1
ATOM 1089 C C . ALA A 1 142 ? -1.851 -5.217 9.455 1.00 97.00 142 ALA A C 1
ATOM 1091 O O . ALA A 1 142 ? -2.491 -4.535 10.249 1.00 97.00 142 ALA A O 1
ATOM 1092 N N . VAL A 1 143 ? -2.440 -6.197 8.769 1.00 96.44 143 VAL A N 1
ATOM 1093 C CA . VAL A 1 143 ? -3.881 -6.464 8.878 1.00 96.44 143 VAL A CA 1
ATOM 1094 C C . VAL A 1 143 ? -4.254 -6.816 10.319 1.00 96.44 143 VAL A C 1
ATOM 1096 O O . VAL A 1 143 ? -5.113 -6.163 10.902 1.00 96.44 143 VAL A O 1
ATOM 1099 N N . ASN A 1 144 ? -3.558 -7.769 10.943 1.00 97.44 144 ASN A N 1
ATOM 1100 C CA . ASN A 1 144 ? -3.894 -8.264 12.281 1.00 97.44 144 ASN A CA 1
ATOM 1101 C C . ASN A 1 144 ? -3.665 -7.247 13.413 1.00 97.44 144 ASN A C 1
ATOM 1103 O O . ASN A 1 144 ? -4.065 -7.518 14.544 1.00 97.44 144 ASN A O 1
ATOM 1107 N N . CYS A 1 145 ? -3.029 -6.099 13.155 1.00 97.19 145 CYS A N 1
ATOM 1108 C CA . CYS A 1 145 ? -2.887 -5.056 14.173 1.00 97.19 145 CYS A CA 1
ATOM 1109 C C . CYS A 1 145 ? -4.125 -4.152 14.297 1.00 97.19 145 CYS A C 1
ATOM 1111 O O . CYS A 1 145 ? -4.243 -3.417 15.279 1.00 97.19 145 CYS A O 1
ATOM 1113 N N . LEU A 1 146 ? -5.036 -4.189 13.318 1.00 94.12 146 LEU A N 1
ATOM 1114 C CA . LEU A 1 146 ? -6.263 -3.393 13.315 1.00 94.12 146 LEU A CA 1
ATOM 1115 C C . LEU A 1 146 ? -7.324 -3.946 14.278 1.00 94.12 146 LEU A C 1
ATOM 1117 O O . LEU A 1 146 ? -7.211 -5.068 14.768 1.00 94.12 146 LEU A O 1
ATOM 1121 N N . SER A 1 147 ? -8.397 -3.182 14.505 1.00 92.88 147 SER A N 1
ATOM 1122 C CA . SER A 1 147 ? -9.603 -3.681 15.182 1.00 92.88 147 SER A CA 1
ATOM 1123 C C . SER A 1 147 ? -10.273 -4.795 14.367 1.00 92.88 147 SER A C 1
ATOM 1125 O O . SER A 1 147 ? -10.125 -4.841 13.148 1.00 92.88 147 SER A O 1
ATOM 1127 N N . SER A 1 148 ? -11.048 -5.674 15.005 1.00 93.81 148 SER A N 1
ATOM 1128 C CA . SER A 1 148 ? -11.748 -6.776 14.318 1.00 93.81 148 SER A CA 1
ATOM 1129 C C . SER A 1 148 ? -12.630 -6.299 13.156 1.00 93.81 148 SER A C 1
ATOM 1131 O O . SER A 1 148 ? -12.637 -6.920 12.095 1.00 93.81 148 SER A O 1
ATOM 1133 N N . THR A 1 149 ? -13.319 -5.167 13.325 1.00 88.56 149 THR A N 1
ATOM 1134 C CA . THR A 1 149 ? -14.144 -4.553 12.276 1.00 88.56 149 THR A CA 1
ATOM 1135 C C . THR A 1 149 ? -13.303 -4.123 11.075 1.00 88.56 149 THR A C 1
ATOM 1137 O O . THR A 1 149 ? -13.623 -4.469 9.941 1.00 88.56 149 THR A O 1
ATOM 1140 N N . SER A 1 150 ? -12.201 -3.405 11.306 1.00 89.31 150 SER A N 1
ATOM 1141 C CA . SER A 1 150 ? -11.318 -2.961 10.223 1.00 89.31 150 SER A CA 1
ATOM 1142 C C . SER A 1 150 ? -10.568 -4.137 9.589 1.00 89.31 150 SER A C 1
ATOM 1144 O O . SER A 1 150 ? -10.403 -4.165 8.376 1.00 89.31 150 SER A O 1
ATOM 1146 N N . GLN A 1 151 ? -10.167 -5.141 10.374 1.00 92.62 151 GLN A N 1
ATOM 1147 C CA . GLN A 1 151 ? -9.552 -6.371 9.869 1.00 92.62 151 GLN A CA 1
ATOM 1148 C C . GLN A 1 151 ? -10.425 -7.054 8.819 1.00 92.62 151 GLN A C 1
ATOM 1150 O O . GLN A 1 151 ? -9.908 -7.425 7.770 1.00 92.62 151 GLN A O 1
ATOM 1155 N N . ALA A 1 152 ? -11.726 -7.210 9.089 1.00 89.00 152 ALA A N 1
ATOM 1156 C CA . ALA A 1 152 ? -12.655 -7.815 8.139 1.00 89.00 152 ALA A CA 1
ATOM 1157 C C . ALA A 1 152 ? -12.691 -7.023 6.822 1.00 89.00 152 ALA A C 1
ATOM 1159 O O . ALA A 1 152 ? -12.425 -7.588 5.767 1.00 89.00 152 ALA A O 1
ATOM 1160 N N . ALA A 1 153 ? -12.883 -5.701 6.904 1.00 87.88 153 ALA A N 1
ATOM 1161 C CA . ALA A 1 153 ? -12.927 -4.834 5.726 1.00 87.88 153 ALA A CA 1
ATOM 1162 C C . ALA A 1 153 ? -11.633 -4.890 4.893 1.00 87.88 153 ALA A C 1
ATOM 1164 O O . ALA A 1 153 ? -11.678 -4.941 3.668 1.00 87.88 153 ALA A O 1
ATOM 1165 N N . PHE A 1 154 ? -10.467 -4.905 5.543 1.00 89.06 154 PHE A N 1
ATOM 1166 C CA . PHE A 1 154 ? -9.194 -4.941 4.825 1.00 89.06 154 PHE A CA 1
ATOM 1167 C C . PHE A 1 154 ? -8.841 -6.319 4.268 1.00 89.06 154 PHE A C 1
ATOM 1169 O O . PHE A 1 154 ? -8.158 -6.373 3.250 1.00 89.06 154 PHE A O 1
ATOM 1176 N N . ARG A 1 155 ? -9.307 -7.418 4.872 1.00 90.50 155 ARG A N 1
ATOM 1177 C CA . ARG A 1 155 ? -9.121 -8.770 4.313 1.00 90.50 155 ARG A CA 1
ATOM 1178 C C . ARG A 1 155 ? -9.889 -8.977 3.010 1.00 90.50 155 ARG A C 1
ATOM 1180 O O . ARG A 1 155 ? -9.423 -9.736 2.169 1.00 90.50 155 ARG A O 1
ATOM 1187 N N . ASP A 1 156 ? -11.000 -8.269 2.818 1.00 86.25 156 ASP A N 1
ATOM 1188 C CA . ASP A 1 156 ? -11.752 -8.297 1.557 1.00 86.25 156 ASP A CA 1
ATOM 1189 C C . ASP A 1 156 ? -11.047 -7.512 0.435 1.00 86.25 156 ASP A C 1
ATOM 1191 O O . ASP A 1 156 ? -11.248 -7.783 -0.749 1.00 86.25 156 ASP A O 1
ATOM 1195 N N . ILE A 1 157 ? -10.210 -6.533 0.798 1.00 87.19 157 ILE A N 1
ATOM 1196 C CA . ILE A 1 157 ? -9.504 -5.653 -0.147 1.00 87.19 157 ILE A CA 1
ATOM 1197 C C . ILE A 1 157 ? -8.091 -6.170 -0.446 1.00 87.19 157 ILE A C 1
ATOM 1199 O O . ILE A 1 157 ? -7.604 -6.045 -1.572 1.00 87.19 157 ILE A O 1
ATOM 1203 N N . ILE A 1 158 ? -7.413 -6.718 0.563 1.00 90.06 158 ILE A N 1
ATOM 1204 C CA . ILE A 1 158 ? -6.019 -7.151 0.497 1.00 90.06 158 ILE A CA 1
ATOM 1205 C C . ILE A 1 158 ? -5.937 -8.629 0.857 1.00 90.06 158 ILE A C 1
ATOM 1207 O O . ILE A 1 158 ? -5.970 -9.013 2.028 1.00 90.06 158 ILE A O 1
ATOM 1211 N N . ASP A 1 159 ? -5.728 -9.453 -0.165 1.00 93.06 159 ASP A N 1
ATOM 1212 C CA . ASP A 1 159 ? -5.398 -10.857 0.025 1.00 93.06 159 ASP A CA 1
ATOM 1213 C C . ASP A 1 159 ? -3.896 -11.019 0.299 1.00 93.06 159 ASP A C 1
ATOM 1215 O O . ASP A 1 159 ? -3.056 -10.981 -0.606 1.00 93.06 159 ASP A O 1
ATOM 1219 N N . CYS A 1 160 ? -3.548 -11.236 1.571 1.00 94.44 160 CYS A N 1
ATOM 1220 C CA . CYS A 1 160 ? -2.160 -11.450 1.961 1.00 94.44 160 CYS A CA 1
ATOM 1221 C C . CYS A 1 160 ? -1.527 -12.707 1.331 1.00 94.44 160 CYS A C 1
ATOM 1223 O O . CYS A 1 160 ? -0.298 -12.816 1.324 1.00 94.44 160 CYS A O 1
ATOM 1225 N N . HIS A 1 161 ? -2.310 -13.651 0.794 1.00 93.19 161 HIS A N 1
ATOM 1226 C CA . HIS A 1 161 ? -1.780 -14.837 0.117 1.00 93.19 161 HIS A CA 1
ATOM 1227 C C . HIS A 1 161 ? -1.134 -14.523 -1.234 1.00 93.19 161 HIS A C 1
ATOM 1229 O O . HIS A 1 161 ? -0.255 -15.281 -1.652 1.00 93.19 161 HIS A O 1
ATOM 1235 N N . MET A 1 162 ? -1.486 -13.390 -1.856 1.00 88.50 162 MET A N 1
ATOM 1236 C CA . MET A 1 162 ? -0.880 -12.920 -3.108 1.00 88.50 162 MET A CA 1
ATOM 1237 C C . MET A 1 162 ? 0.573 -12.467 -2.939 1.00 88.50 162 MET A C 1
ATOM 1239 O O . MET A 1 162 ? 1.317 -12.393 -3.918 1.00 88.50 162 MET A O 1
ATOM 1243 N N . PHE A 1 163 ? 0.992 -12.172 -1.708 1.00 89.00 163 PHE A N 1
ATOM 1244 C CA . PHE A 1 163 ? 2.366 -11.792 -1.423 1.00 89.00 163 PHE A CA 1
ATOM 1245 C C . PHE A 1 163 ? 3.257 -13.022 -1.213 1.00 89.00 163 PHE A C 1
ATOM 1247 O O . PHE A 1 163 ? 2.825 -14.017 -0.614 1.00 89.00 163 PHE A O 1
ATOM 1254 N N . PRO A 1 164 ? 4.521 -12.962 -1.667 1.00 89.06 164 PRO A N 1
ATOM 1255 C CA . PRO A 1 164 ? 5.484 -14.017 -1.409 1.00 89.06 164 PRO A CA 1
ATOM 1256 C C . PRO A 1 164 ? 5.753 -14.171 0.089 1.00 89.06 164 PRO A C 1
ATOM 1258 O O . PRO A 1 164 ? 5.698 -13.211 0.859 1.00 89.06 164 PRO A O 1
ATOM 1261 N N . ASP A 1 165 ? 6.126 -15.375 0.512 1.00 90.19 165 ASP A N 1
ATOM 1262 C CA . ASP A 1 165 ? 6.752 -15.538 1.821 1.00 90.19 165 ASP A CA 1
ATOM 1263 C C . ASP A 1 165 ? 8.107 -14.817 1.848 1.00 90.19 165 ASP A C 1
ATOM 1265 O O . ASP A 1 165 ? 8.791 -14.721 0.831 1.00 90.19 165 ASP A O 1
ATOM 1269 N N . GLN A 1 166 ? 8.545 -14.366 3.023 1.00 82.81 166 GLN A N 1
ATOM 1270 C CA . GLN A 1 166 ? 9.802 -13.621 3.204 1.00 82.81 166 GLN A CA 1
ATOM 1271 C C . GLN A 1 166 ? 11.062 -14.333 2.657 1.00 82.81 166 GLN A C 1
ATOM 1273 O O . GLN A 1 166 ? 12.098 -13.707 2.452 1.00 82.81 166 GLN A O 1
ATOM 1278 N N . LYS A 1 167 ? 10.986 -15.650 2.423 1.00 82.19 167 LYS A N 1
ATOM 1279 C CA . LYS A 1 167 ? 12.069 -16.483 1.872 1.00 82.19 167 LYS A CA 1
ATOM 1280 C C . LYS A 1 167 ? 11.940 -16.754 0.367 1.00 82.19 167 LYS A C 1
ATOM 1282 O O . LYS A 1 167 ? 12.742 -17.514 -0.173 1.00 82.19 167 LYS A O 1
ATOM 1287 N N . ALA A 1 168 ? 10.926 -16.209 -0.302 1.00 77.12 168 ALA A N 1
ATOM 1288 C CA . ALA A 1 168 ? 10.718 -16.456 -1.719 1.00 77.12 168 ALA A CA 1
ATOM 1289 C C . ALA A 1 168 ? 11.801 -15.762 -2.567 1.00 77.12 168 ALA A C 1
ATOM 1291 O O . ALA A 1 168 ? 12.258 -14.668 -2.223 1.00 77.12 168 ALA A O 1
ATOM 1292 N N . PRO A 1 169 ? 12.210 -16.368 -3.693 1.00 73.12 169 PRO A N 1
ATOM 1293 C CA . PRO A 1 169 ? 13.140 -15.735 -4.615 1.00 73.12 169 PRO A CA 1
ATOM 1294 C C . PRO A 1 169 ? 12.539 -14.454 -5.214 1.00 73.12 169 PRO A C 1
ATOM 1296 O O . PRO A 1 169 ? 11.388 -14.428 -5.645 1.00 73.12 169 PRO A O 1
ATOM 1299 N N . VAL A 1 170 ? 13.346 -13.391 -5.261 1.00 69.00 170 VAL A N 1
ATOM 1300 C CA . VAL A 1 170 ? 12.965 -12.092 -5.835 1.00 69.00 170 VAL A CA 1
ATOM 1301 C C . VAL A 1 170 ? 12.851 -12.215 -7.356 1.00 69.00 170 VAL A C 1
ATOM 1303 O O . VAL A 1 170 ? 13.809 -12.605 -8.026 1.00 69.00 170 VAL A O 1
ATOM 1306 N N . TYR A 1 171 ? 11.684 -11.872 -7.902 1.00 67.25 171 TYR A N 1
ATOM 1307 C CA . TYR A 1 171 ? 11.439 -11.857 -9.343 1.00 67.25 171 TYR A CA 1
ATOM 1308 C C . TYR A 1 171 ? 12.052 -10.604 -10.007 1.00 67.25 171 TYR A C 1
ATOM 1310 O O . TYR A 1 171 ? 12.042 -9.519 -9.425 1.00 67.25 171 TYR A O 1
ATOM 1318 N N . ASN A 1 172 ? 12.565 -10.735 -11.241 1.00 65.19 172 ASN A N 1
ATOM 1319 C CA . ASN A 1 172 ? 13.274 -9.670 -11.978 1.00 65.19 172 ASN A CA 1
ATOM 1320 C C . ASN A 1 172 ? 12.496 -9.152 -13.216 1.00 65.19 172 ASN A C 1
ATOM 1322 O O . ASN A 1 172 ? 12.879 -9.462 -14.342 1.00 65.19 172 ASN A O 1
ATOM 1326 N N . PRO A 1 173 ? 11.428 -8.347 -13.060 1.00 66.81 173 PRO A N 1
ATOM 1327 C CA . PRO A 1 173 ? 10.682 -7.777 -14.189 1.00 66.81 173 PRO A CA 1
ATOM 1328 C C . PRO A 1 173 ? 11.204 -6.426 -14.702 1.00 66.81 173 PRO A C 1
ATOM 1330 O O . PRO A 1 173 ? 10.693 -5.922 -15.703 1.00 66.81 173 PRO A O 1
ATOM 1333 N N . CYS A 1 174 ? 12.185 -5.799 -14.046 1.00 70.81 174 CYS A N 1
ATOM 1334 C CA . CYS A 1 174 ? 12.700 -4.508 -14.504 1.00 70.81 174 CYS A CA 1
ATOM 1335 C C . CYS A 1 174 ? 13.391 -4.675 -15.867 1.00 70.81 174 CYS A C 1
ATOM 1337 O O . CYS A 1 174 ? 14.413 -5.348 -15.971 1.00 70.81 174 CYS A O 1
ATOM 1339 N N . GLY A 1 175 ? 12.787 -4.108 -16.917 1.00 62.25 175 GLY A N 1
ATOM 1340 C CA . GLY A 1 175 ? 13.279 -4.188 -18.297 1.00 62.25 175 GLY A CA 1
ATOM 1341 C C . GLY A 1 175 ? 12.333 -4.853 -19.305 1.00 62.25 175 GLY A C 1
ATOM 1342 O O . GLY A 1 175 ? 12.606 -4.769 -20.498 1.00 62.25 175 GLY A O 1
ATOM 1343 N N . GLN A 1 176 ? 11.217 -5.461 -18.881 1.00 60.53 176 GLN A N 1
ATOM 1344 C CA . GLN A 1 176 ? 10.167 -5.886 -19.818 1.00 60.53 176 GLN A CA 1
ATOM 1345 C C . GLN A 1 176 ? 9.198 -4.727 -20.061 1.00 60.53 176 GLN A C 1
ATOM 1347 O O . GLN A 1 176 ? 8.507 -4.272 -19.155 1.00 60.53 176 GLN A O 1
ATOM 1352 N N . THR A 1 177 ? 9.213 -4.190 -21.278 1.00 50.56 177 THR A N 1
ATOM 1353 C CA . THR A 1 177 ? 8.819 -2.804 -21.540 1.00 50.56 177 THR A CA 1
ATOM 1354 C C . THR A 1 177 ? 7.325 -2.503 -21.545 1.00 50.56 177 THR A C 1
ATOM 1356 O O . THR A 1 177 ? 7.015 -1.325 -21.477 1.00 50.56 177 THR A O 1
ATOM 1359 N N . ASN A 1 178 ? 6.389 -3.463 -21.582 1.00 54.53 178 ASN A N 1
ATOM 1360 C CA . ASN A 1 178 ? 4.993 -3.106 -21.908 1.00 54.53 178 ASN A CA 1
ATOM 1361 C C . ASN A 1 178 ? 3.866 -3.925 -21.240 1.00 54.53 178 ASN A C 1
ATOM 1363 O O . ASN A 1 178 ? 2.714 -3.752 -21.628 1.00 54.53 178 ASN A O 1
ATOM 1367 N N . ALA A 1 179 ? 4.130 -4.803 -20.266 1.00 52.59 179 ALA A N 1
ATOM 1368 C CA . ALA A 1 179 ? 3.067 -5.627 -19.670 1.00 52.59 179 ALA A CA 1
ATOM 1369 C C . ALA A 1 179 ? 2.898 -5.367 -18.159 1.00 52.59 179 ALA A C 1
ATOM 1371 O O . ALA A 1 179 ? 3.878 -5.484 -17.417 1.00 52.59 179 ALA A O 1
ATOM 1372 N N . PRO A 1 180 ? 1.675 -5.057 -17.677 1.00 55.97 180 PRO A N 1
ATOM 1373 C CA . PRO A 1 180 ? 1.364 -5.127 -16.256 1.00 55.97 180 PRO A CA 1
ATOM 1374 C C . PRO A 1 180 ? 1.632 -6.552 -15.730 1.00 55.97 180 PRO A C 1
ATOM 1376 O O . PRO A 1 180 ? 1.431 -7.519 -16.470 1.00 55.97 180 PRO A O 1
ATOM 1379 N N . PRO A 1 181 ? 2.025 -6.733 -14.456 1.00 55.62 181 PRO A N 1
ATOM 1380 C CA . PRO A 1 181 ? 2.350 -8.047 -13.885 1.00 55.62 181 PRO A CA 1
ATOM 1381 C C . PRO A 1 181 ? 1.213 -9.087 -13.869 1.00 55.62 181 PRO A C 1
ATOM 1383 O O . PRO A 1 181 ? 1.434 -10.211 -13.427 1.00 55.62 181 PRO A O 1
ATOM 1386 N N . SER A 1 182 ? 0.010 -8.767 -14.352 1.00 52.12 182 SER A N 1
ATOM 1387 C CA . SER A 1 182 ? -1.177 -9.630 -14.299 1.00 52.12 182 SER A CA 1
ATOM 1388 C C . SER A 1 182 ? -1.116 -10.892 -15.177 1.00 52.12 182 SER A C 1
ATOM 1390 O O . SER A 1 182 ? -2.082 -11.649 -15.199 1.00 52.12 182 SER A O 1
ATOM 1392 N N . GLN A 1 183 ? -0.007 -11.167 -15.874 1.00 46.16 183 GLN A N 1
ATOM 1393 C CA . GLN A 1 183 ? 0.148 -12.373 -16.707 1.00 46.16 183 GLN A CA 1
ATOM 1394 C C . GLN A 1 183 ? 1.470 -13.127 -16.538 1.00 46.16 183 GLN A C 1
ATOM 1396 O O . GLN A 1 183 ? 1.760 -14.057 -17.293 1.00 46.16 183 GLN A O 1
ATOM 1401 N N . ILE A 1 184 ? 2.288 -12.769 -15.551 1.00 49.78 184 ILE A N 1
ATOM 1402 C CA . ILE A 1 184 ? 3.559 -13.458 -15.366 1.00 49.78 184 ILE A CA 1
ATOM 1403 C C . ILE A 1 184 ? 3.312 -14.704 -14.519 1.00 49.78 184 ILE A C 1
ATOM 1405 O O . ILE A 1 184 ? 3.269 -14.652 -13.293 1.00 49.78 184 ILE A O 1
ATOM 1409 N N . ASN A 1 185 ? 3.144 -15.827 -15.216 1.00 39.53 185 ASN A N 1
ATOM 1410 C CA . ASN A 1 185 ? 3.126 -17.178 -14.670 1.00 39.53 185 ASN A CA 1
ATOM 1411 C C . ASN A 1 185 ? 4.438 -17.469 -13.915 1.00 39.53 185 ASN A C 1
ATOM 1413 O O . ASN A 1 185 ? 5.356 -18.095 -14.442 1.00 39.53 185 ASN A O 1
ATOM 1417 N N . GLY A 1 186 ? 4.534 -17.027 -12.662 1.00 42.00 186 GLY A N 1
ATOM 1418 C CA . GLY A 1 186 ? 5.322 -17.751 -11.672 1.00 42.00 186 GLY A CA 1
ATOM 1419 C C . GLY A 1 186 ? 4.723 -19.153 -11.496 1.00 42.00 186 GLY A C 1
ATOM 1420 O O . GLY A 1 186 ? 3.549 -19.350 -11.820 1.00 42.00 186 GLY A O 1
ATOM 1421 N N . PRO A 1 187 ? 5.486 -20.146 -11.013 1.00 37.81 187 PRO A N 1
ATOM 1422 C CA . PRO A 1 187 ? 4.964 -21.485 -10.767 1.00 37.81 187 PRO A CA 1
ATOM 1423 C C . PRO A 1 187 ? 3.914 -21.427 -9.646 1.00 37.81 187 PRO A C 1
ATOM 1425 O O . PRO A 1 187 ? 4.220 -21.601 -8.471 1.00 37.81 187 PRO A O 1
ATOM 1428 N N . SER A 1 188 ? 2.668 -21.145 -10.022 1.00 38.16 188 SER A N 1
ATOM 1429 C CA . SER A 1 188 ? 1.487 -21.235 -9.179 1.00 38.16 188 SER A CA 1
ATOM 1430 C C . SER A 1 188 ? 0.701 -22.466 -9.603 1.00 38.16 188 SER A C 1
ATOM 1432 O O . SER A 1 188 ? -0.069 -22.448 -10.564 1.00 38.16 188 SER A O 1
ATOM 1434 N N . SER A 1 189 ? 0.855 -23.540 -8.832 1.00 39.12 189 SER A N 1
ATOM 1435 C CA . SER A 1 189 ? -0.261 -24.451 -8.592 1.00 39.12 189 SER A CA 1
ATOM 1436 C C . SER A 1 189 ? -1.283 -23.722 -7.724 1.00 39.12 189 SER A C 1
ATOM 1438 O O . SER A 1 189 ? -1.356 -23.975 -6.530 1.00 39.12 189 SER A O 1
ATOM 1440 N N . GLN A 1 190 ? -2.039 -22.794 -8.308 1.00 41.38 190 GLN A N 1
ATOM 1441 C CA . GLN A 1 190 ? -3.360 -22.385 -7.837 1.00 41.38 190 GLN A CA 1
ATOM 1442 C C . GLN A 1 190 ? -3.992 -21.444 -8.864 1.00 41.38 190 GLN A C 1
ATOM 1444 O O . GLN A 1 190 ? -3.577 -20.308 -9.078 1.00 41.38 190 GLN A O 1
ATOM 1449 N N . LYS A 1 191 ? -5.024 -21.974 -9.518 1.00 33.12 191 LYS A N 1
ATOM 1450 C CA . LYS A 1 191 ? -5.934 -21.282 -10.426 1.00 33.12 191 LYS A CA 1
ATOM 1451 C C . LYS A 1 191 ? -6.627 -20.159 -9.642 1.00 33.12 191 LYS A C 1
ATOM 1453 O O . LYS A 1 191 ? -7.534 -20.436 -8.865 1.00 33.12 191 LYS A O 1
ATOM 1458 N N . HIS A 1 192 ? -6.168 -18.920 -9.791 1.00 37.97 192 HIS A N 1
ATOM 1459 C CA . HIS A 1 192 ? -6.819 -17.743 -9.213 1.00 37.97 192 HIS A CA 1
ATOM 1460 C C . HIS A 1 192 ? -7.650 -17.024 -10.271 1.00 37.97 192 HIS A C 1
ATOM 1462 O O . HIS A 1 192 ? -7.202 -16.772 -11.388 1.00 37.97 192 HIS A O 1
ATOM 1468 N N . THR A 1 193 ? -8.900 -16.748 -9.911 1.00 31.44 193 THR A N 1
ATOM 1469 C CA . THR A 1 193 ? -9.853 -15.959 -10.682 1.00 31.44 193 THR A CA 1
ATOM 1470 C C . THR A 1 193 ? -9.525 -14.475 -10.529 1.00 31.44 193 THR A C 1
ATOM 1472 O O . THR A 1 193 ? -9.246 -13.985 -9.437 1.00 31.44 193 THR A O 1
ATOM 1475 N N . ASN A 1 194 ? -9.531 -13.753 -11.646 1.00 31.41 194 ASN A N 1
ATOM 1476 C CA . ASN A 1 194 ? -9.213 -12.330 -11.711 1.00 31.41 194 ASN A CA 1
ATOM 1477 C C . ASN A 1 194 ? -10.247 -11.494 -10.927 1.00 31.41 194 ASN A C 1
ATOM 1479 O O . ASN A 1 194 ? -11.331 -11.237 -11.440 1.00 31.41 194 ASN A O 1
ATOM 1483 N N . HIS A 1 195 ? -9.906 -11.035 -9.717 1.00 35.66 195 HIS A N 1
ATOM 1484 C CA . HIS A 1 195 ? -10.716 -10.081 -8.933 1.00 35.66 195 HIS A CA 1
ATOM 1485 C C . HIS A 1 195 ? -10.113 -8.664 -8.845 1.00 35.66 195 HIS A C 1
ATOM 1487 O O . HIS A 1 195 ? -10.648 -7.803 -8.144 1.00 35.66 195 HIS A O 1
ATOM 1493 N N . ALA A 1 196 ? -9.047 -8.370 -9.598 1.00 35.94 196 ALA A N 1
ATOM 1494 C CA . ALA A 1 196 ? -8.336 -7.087 -9.527 1.00 35.94 196 ALA A CA 1
ATOM 1495 C C . ALA A 1 196 ? -9.163 -5.858 -9.975 1.00 35.94 196 ALA A C 1
ATOM 1497 O O . ALA A 1 196 ? -8.816 -4.734 -9.626 1.00 35.94 196 ALA A O 1
ATOM 1498 N N . SER A 1 197 ? -10.287 -6.037 -10.677 1.00 37.72 197 SER A N 1
ATOM 1499 C CA . SER A 1 197 ? -11.176 -4.928 -11.073 1.00 37.72 197 SER A CA 1
ATOM 1500 C C . SER A 1 197 ? -12.194 -4.521 -9.996 1.00 37.72 197 SER A C 1
ATOM 1502 O O . SER A 1 197 ? -12.919 -3.546 -10.179 1.00 37.72 197 SER A O 1
ATOM 1504 N N . THR A 1 198 ? -12.259 -5.227 -8.863 1.00 36.31 198 THR A N 1
ATOM 1505 C CA . THR A 1 198 ? -13.302 -5.001 -7.841 1.00 36.31 198 THR A CA 1
ATOM 1506 C C . THR A 1 198 ? -12.912 -3.957 -6.787 1.00 36.31 198 THR A C 1
ATOM 1508 O O . THR A 1 198 ? -13.783 -3.383 -6.138 1.00 36.31 198 THR A O 1
ATOM 1511 N N . VAL A 1 199 ? -11.618 -3.648 -6.638 1.00 41.91 199 VAL A N 1
ATOM 1512 C CA . VAL A 1 199 ? -11.125 -2.750 -5.573 1.00 41.91 199 VAL A CA 1
ATOM 1513 C C . VAL A 1 199 ? -11.473 -1.280 -5.840 1.00 41.91 199 VAL A C 1
ATOM 1515 O O . VAL A 1 199 ? -11.794 -0.545 -4.910 1.00 41.91 199 VAL A O 1
ATOM 1518 N N . VAL A 1 200 ? -11.509 -0.852 -7.106 1.00 39.28 200 VAL A N 1
ATOM 1519 C CA . VAL A 1 200 ? -11.921 0.522 -7.453 1.00 39.28 200 VAL A CA 1
ATOM 1520 C C . VAL A 1 200 ? -13.433 0.708 -7.253 1.00 39.28 200 VAL A C 1
ATOM 1522 O O . VAL A 1 200 ? -13.867 1.747 -6.763 1.00 39.28 200 VAL A O 1
ATOM 1525 N N . LEU A 1 201 ? -14.240 -0.322 -7.531 1.00 35.47 201 LEU A N 1
ATOM 1526 C CA . LEU A 1 201 ? -15.691 -0.296 -7.299 1.00 35.47 201 LEU A CA 1
ATOM 1527 C C . LEU A 1 201 ? -16.048 -0.290 -5.805 1.00 35.47 201 LEU A C 1
ATOM 1529 O O . LEU A 1 201 ? -17.003 0.380 -5.412 1.00 35.47 201 LEU A O 1
ATOM 1533 N N . GLY A 1 202 ? -15.263 -0.978 -4.969 1.00 38.06 202 GLY A N 1
ATOM 1534 C CA . GLY A 1 202 ? -15.450 -0.997 -3.516 1.00 38.06 202 GLY A CA 1
ATOM 1535 C C . GLY A 1 202 ? -15.297 0.385 -2.879 1.00 38.06 202 GLY A C 1
ATOM 1536 O O . GLY A 1 202 ? -16.158 0.797 -2.105 1.00 38.06 202 GLY A O 1
ATOM 1537 N N . SER A 1 203 ? -14.263 1.142 -3.259 1.00 48.34 203 SER A N 1
ATOM 1538 C CA . SER A 1 203 ? -14.032 2.497 -2.735 1.00 48.34 203 SER A CA 1
ATOM 1539 C C . SER A 1 203 ? -15.121 3.489 -3.153 1.00 48.34 203 SER A C 1
ATOM 1541 O O . SER A 1 203 ? -15.545 4.305 -2.336 1.00 48.34 203 SER A O 1
ATOM 1543 N N . PHE A 1 204 ? -15.635 3.389 -4.385 1.00 49.31 204 PHE A N 1
ATOM 1544 C CA . PHE A 1 204 ? -16.771 4.203 -4.830 1.00 49.31 204 PHE A CA 1
ATOM 1545 C C . PHE A 1 204 ? -18.057 3.855 -4.074 1.00 49.31 204 PHE A C 1
ATOM 1547 O O . PHE A 1 204 ? -18.738 4.755 -3.590 1.00 49.31 204 PHE A O 1
ATOM 1554 N N . LEU A 1 205 ? -18.374 2.566 -3.912 1.00 50.59 205 LEU A N 1
ATOM 1555 C CA . LEU A 1 205 ? -19.552 2.131 -3.154 1.00 50.59 205 LEU A CA 1
ATOM 1556 C C . LEU A 1 205 ? -19.471 2.553 -1.687 1.00 50.59 205 LEU A C 1
ATOM 1558 O O . LEU A 1 205 ? -20.456 3.039 -1.137 1.00 50.59 205 LEU A O 1
ATOM 1562 N N . PHE A 1 206 ? -18.296 2.443 -1.068 1.00 57.44 206 PHE A N 1
ATOM 1563 C CA . PHE A 1 206 ? -18.090 2.884 0.307 1.00 57.44 206 PHE A CA 1
ATOM 1564 C C . PHE A 1 206 ? -18.258 4.406 0.443 1.00 57.44 206 PHE A C 1
ATOM 1566 O O . PHE A 1 206 ? -18.925 4.874 1.363 1.00 57.44 206 PHE A O 1
ATOM 1573 N N . TYR A 1 207 ? -17.745 5.184 -0.518 1.00 64.69 207 TYR A N 1
ATOM 1574 C CA . TYR A 1 207 ? -17.911 6.641 -0.552 1.00 64.69 207 TYR A CA 1
ATOM 1575 C C . TYR A 1 207 ? -19.374 7.064 -0.755 1.00 64.69 207 TYR A C 1
ATOM 1577 O O . TYR A 1 207 ? -19.857 7.978 -0.081 1.00 64.69 207 TYR A O 1
ATOM 1585 N N . VAL A 1 208 ? -20.105 6.371 -1.636 1.00 65.38 208 VAL A N 1
ATOM 1586 C CA . VAL A 1 208 ? -21.540 6.596 -1.865 1.00 65.38 208 VAL A CA 1
ATOM 1587 C C . VAL A 1 208 ? -22.338 6.258 -0.610 1.00 65.38 208 VAL A C 1
ATOM 1589 O O . VAL A 1 208 ? -23.156 7.070 -0.187 1.00 65.38 208 VAL A O 1
ATOM 1592 N N . ILE A 1 209 ? -22.070 5.123 0.041 1.00 69.56 209 ILE A N 1
ATOM 1593 C CA . ILE A 1 209 ? -22.769 4.713 1.267 1.00 69.56 209 ILE A CA 1
ATOM 1594 C C . ILE A 1 209 ? -22.477 5.684 2.418 1.00 69.56 209 ILE A C 1
ATOM 1596 O O . ILE A 1 209 ? -23.409 6.118 3.095 1.00 69.56 209 ILE A O 1
ATOM 1600 N N . CYS A 1 210 ? -21.221 6.093 2.623 1.00 65.19 210 CYS A N 1
ATOM 1601 C CA . CYS A 1 210 ? -20.869 7.082 3.647 1.00 65.19 210 CYS A CA 1
ATOM 1602 C C . CYS A 1 210 ? -21.534 8.441 3.389 1.00 65.19 210 CYS A C 1
ATOM 1604 O O . CYS A 1 210 ? -22.053 9.058 4.321 1.00 65.19 210 CYS A O 1
ATOM 1606 N N . SER A 1 211 ? -21.574 8.885 2.131 1.00 70.62 211 SER A N 1
ATOM 1607 C CA . SER A 1 211 ? -22.257 10.125 1.744 1.00 70.62 211 SER A CA 1
ATOM 1608 C C . SER A 1 211 ? -23.769 10.029 1.963 1.00 70.62 211 SER A C 1
ATOM 1610 O O . SER A 1 211 ? -24.375 10.966 2.484 1.00 70.62 211 SER A O 1
ATOM 1612 N N . LEU A 1 212 ? -24.377 8.879 1.649 1.00 67.31 212 LEU A N 1
ATOM 1613 C CA . LEU A 1 212 ? -25.801 8.624 1.865 1.00 67.31 212 LEU A CA 1
ATOM 1614 C C . LEU A 1 212 ? -26.154 8.610 3.359 1.00 67.31 212 LEU A C 1
ATOM 1616 O O . LEU A 1 212 ? -27.138 9.219 3.766 1.00 67.31 212 LEU A O 1
ATOM 1620 N N . LEU A 1 213 ? -25.335 7.967 4.196 1.00 69.31 213 LEU A N 1
ATOM 1621 C CA . LEU A 1 213 ? -25.530 7.925 5.649 1.00 69.31 213 LEU A CA 1
ATOM 1622 C C . LEU A 1 213 ? -25.359 9.309 6.288 1.00 69.31 213 LEU A C 1
ATOM 1624 O O . LEU A 1 213 ? -26.159 9.702 7.141 1.00 69.31 213 LEU A O 1
ATOM 1628 N N . ALA A 1 214 ? -24.373 10.089 5.838 1.00 72.69 214 ALA A N 1
ATOM 1629 C CA . ALA A 1 214 ? -24.218 11.479 6.256 1.00 72.69 214 ALA A CA 1
ATOM 1630 C C . ALA A 1 214 ? -25.446 12.320 5.866 1.00 72.69 214 ALA A C 1
ATOM 1632 O O . ALA A 1 214 ? -25.937 13.108 6.678 1.00 72.69 214 ALA A O 1
ATOM 1633 N N . PHE A 1 215 ? -25.993 12.110 4.666 1.00 73.50 215 PHE A N 1
ATOM 1634 C CA . PHE A 1 215 ? -27.204 12.786 4.205 1.00 73.50 215 PHE A CA 1
ATOM 1635 C C . PHE A 1 215 ? -28.441 12.396 5.031 1.00 73.50 215 PHE A C 1
ATOM 1637 O O . PHE A 1 215 ? -29.175 13.269 5.497 1.00 73.50 215 PHE A O 1
ATOM 1644 N N . LEU A 1 216 ? -28.631 11.101 5.300 1.00 68.88 216 LEU A N 1
ATOM 1645 C CA . LEU A 1 216 ? -29.749 10.581 6.096 1.00 68.88 216 LEU A CA 1
ATOM 1646 C C . LEU A 1 216 ? -29.703 11.054 7.555 1.00 68.88 216 LEU A C 1
ATOM 1648 O O . LEU A 1 216 ? -30.748 11.369 8.131 1.00 68.88 216 LEU A O 1
ATOM 1652 N N . SER A 1 217 ? -28.511 11.170 8.148 1.00 73.81 217 SER A N 1
ATOM 1653 C CA . SER A 1 217 ? -28.370 11.729 9.498 1.00 73.81 217 SER A CA 1
ATOM 1654 C C . SER A 1 217 ? -28.824 13.192 9.551 1.00 73.81 217 SER A C 1
ATOM 1656 O O . SER A 1 217 ? -29.649 13.549 10.392 1.00 73.81 217 SER A O 1
ATOM 1658 N N . LYS A 1 218 ? -28.388 14.029 8.598 1.00 73.81 218 LYS A N 1
ATOM 1659 C CA . LYS A 1 218 ? -28.792 15.442 8.512 1.00 73.81 218 LYS A CA 1
ATOM 1660 C C . LYS A 1 218 ? -30.291 15.594 8.250 1.00 73.81 218 LYS A C 1
ATOM 1662 O O . LYS A 1 218 ? -30.932 16.430 8.885 1.00 73.81 218 LYS A O 1
ATOM 1667 N N . ALA A 1 219 ? -30.862 14.761 7.379 1.00 71.69 219 ALA A N 1
ATOM 1668 C CA . ALA A 1 219 ? -32.300 14.746 7.112 1.00 71.69 219 ALA A CA 1
ATOM 1669 C C . ALA A 1 219 ? -33.114 14.378 8.367 1.00 71.69 219 ALA A C 1
ATOM 1671 O O . ALA A 1 219 ? -34.125 15.017 8.661 1.00 71.69 219 ALA A O 1
ATOM 1672 N N . SER A 1 220 ? -32.634 13.414 9.158 1.00 69.19 220 SER A N 1
ATOM 1673 C CA . SER A 1 220 ? -33.280 13.003 10.412 1.00 69.19 220 SER A CA 1
ATOM 1674 C C . SER A 1 220 ? -33.266 14.121 11.459 1.00 69.19 220 SER A C 1
ATOM 1676 O O . SER A 1 220 ? -34.292 14.394 12.082 1.00 69.19 220 SER A O 1
ATOM 1678 N N . PHE A 1 221 ? -32.145 14.837 11.603 1.00 69.25 221 PHE A N 1
ATOM 1679 C CA . PHE A 1 221 ? -32.072 16.016 12.475 1.00 69.25 221 PHE A CA 1
ATOM 1680 C C . PHE A 1 221 ? -33.012 17.139 12.019 1.00 69.25 221 PHE A C 1
ATOM 1682 O O . PHE A 1 221 ? -33.637 17.793 12.855 1.00 69.25 221 PHE A O 1
ATOM 1689 N N . CYS A 1 222 ? -33.169 17.333 10.708 1.00 63.31 222 CYS A N 1
ATOM 1690 C CA . CYS A 1 222 ? -34.080 18.335 10.160 1.00 63.31 222 CYS A CA 1
ATOM 1691 C C . CYS A 1 222 ? -35.558 17.986 10.436 1.00 63.31 222 CYS A C 1
ATOM 1693 O O . CYS A 1 222 ? -36.323 18.847 10.866 1.00 63.31 222 CYS A O 1
ATOM 1695 N N . MET A 1 223 ? -35.947 16.713 10.296 1.00 65.38 223 MET A N 1
ATOM 1696 C CA . MET A 1 223 ? -37.312 16.240 10.584 1.00 65.38 223 MET A CA 1
ATOM 1697 C C . MET A 1 223 ? -37.677 16.322 12.076 1.00 65.38 223 MET A C 1
ATOM 1699 O O . MET A 1 223 ? -38.792 16.721 12.427 1.00 65.38 223 MET A O 1
ATOM 1703 N N . ILE A 1 224 ? -36.739 16.004 12.976 1.00 71.12 224 ILE A N 1
ATOM 1704 C CA . ILE A 1 224 ? -36.942 16.149 14.430 1.00 71.12 224 ILE A CA 1
ATOM 1705 C C . ILE A 1 224 ? -37.087 17.631 14.812 1.00 71.12 224 ILE A C 1
ATOM 1707 O O . ILE A 1 224 ? -37.936 17.989 15.632 1.00 71.12 224 ILE A O 1
ATOM 1711 N N . TYR A 1 225 ? -36.306 18.516 14.188 1.00 70.00 225 TYR A N 1
ATOM 1712 C CA . TYR A 1 225 ? -36.417 19.953 14.428 1.00 70.00 225 TYR A CA 1
ATOM 1713 C C . TYR A 1 225 ? -37.755 20.512 13.925 1.00 70.00 225 TYR A C 1
ATOM 1715 O O . TYR A 1 225 ? -38.448 21.212 14.659 1.00 70.00 225 TYR A O 1
ATOM 1723 N N . TYR A 1 226 ? -38.172 20.136 12.714 1.00 64.44 226 TYR A N 1
ATOM 1724 C CA . TYR A 1 226 ? -39.426 20.598 12.121 1.00 64.44 226 TYR A CA 1
ATOM 1725 C C . TYR A 1 226 ? -40.652 20.170 12.944 1.00 64.44 226 TYR A C 1
ATOM 1727 O O . TYR A 1 226 ? -41.514 20.988 13.263 1.00 64.44 226 TYR A O 1
ATOM 1735 N N . THR A 1 227 ? -40.693 18.913 13.394 1.00 68.69 227 THR A N 1
ATOM 1736 C CA . THR A 1 227 ? -41.781 18.413 14.258 1.00 68.69 227 THR A CA 1
ATOM 1737 C C . THR A 1 227 ? -41.820 19.074 15.640 1.00 68.69 227 THR A C 1
ATOM 1739 O O . THR A 1 227 ? -42.892 19.158 16.242 1.00 68.69 227 THR A O 1
ATOM 1742 N N . SER A 1 228 ? -40.688 19.586 16.130 1.00 69.44 228 SER A N 1
ATOM 1743 C CA . SER A 1 228 ? -40.607 20.327 17.397 1.00 69.44 228 SER A CA 1
ATOM 1744 C C . SER A 1 228 ? -41.072 21.783 17.271 1.00 69.44 228 SER A C 1
ATOM 1746 O O . SER A 1 228 ? -41.545 22.356 18.251 1.00 69.44 228 SER A O 1
ATOM 1748 N N . VAL A 1 229 ? -40.948 22.382 16.082 1.00 72.56 229 VAL A N 1
ATOM 1749 C CA . VAL A 1 229 ? -41.360 23.771 15.819 1.00 72.56 229 VAL A CA 1
ATOM 1750 C C . VAL A 1 229 ? -42.848 23.866 15.479 1.00 72.56 229 VAL A C 1
ATOM 1752 O O . VAL A 1 229 ? -43.504 24.787 15.942 1.00 72.56 229 VAL A O 1
ATOM 1755 N N . VAL A 1 230 ? -43.409 22.897 14.748 1.00 67.81 230 VAL A N 1
ATOM 1756 C CA . VAL A 1 230 ? -44.828 22.911 14.327 1.00 67.81 230 VAL A CA 1
ATOM 1757 C C . VAL A 1 230 ? -45.806 22.549 15.463 1.00 67.81 230 VAL A C 1
ATOM 1759 O O . VAL A 1 230 ? -47.002 22.790 15.353 1.00 67.81 230 VAL A O 1
ATOM 1762 N N . LYS A 1 231 ? -45.321 21.984 16.578 1.00 57.00 231 LYS A N 1
ATOM 1763 C CA . LYS A 1 231 ? -46.140 21.658 17.766 1.00 57.00 231 LYS A CA 1
ATOM 1764 C C . LYS A 1 231 ? -46.220 22.782 18.818 1.00 57.00 231 LYS A C 1
ATOM 1766 O O . LYS A 1 231 ? -46.709 22.524 19.918 1.00 57.00 231 LYS A O 1
ATOM 1771 N N . LYS A 1 232 ? -45.736 23.987 18.513 1.00 55.22 232 LYS A N 1
ATOM 1772 C CA . LYS A 1 232 ? -45.921 25.197 19.331 1.00 55.22 232 LYS A CA 1
ATOM 1773 C C . LYS A 1 232 ? -46.853 26.164 18.623 1.00 55.22 232 LYS A C 1
ATOM 1775 O O . LYS A 1 232 ? -47.636 26.807 19.349 1.00 55.22 232 LYS A O 1
#

Organism: Trichoplax adhaerens (NCBI:txid10228)

Sequence (232 aa):
MKAECPVLIIFSILYHADGFHPFMSVMKVHDELVDNVMSLIAKDIHNMQKEDEENAAITASSLNSLYCQALPVNITFPTWLIPNLPNEDSAISKAVSDLQSSGVSASCTNKWISLLCHKVPFCSSHKKKLLGSVSRQECNSAVNCLSSTSQAAFRDIIDCHMFPDQKAPVYNPCGQTNAPPSQINGPSSQKHTNHASTVVLGSFLFYVICSLLAFLSKASFCMIYYTSVVKK

pLDDT: mean 70.35, std 19.51, range [31.41, 97.44]

Foldseek 3Di:
DDDPDPVVVVVVCVVPDDPDDDPPPVVVVVVVVVVVVVVVVVVVVVVVVVVCVVCLVVPQQDLQVVLDPGDDPQKAAAPVCSVCSVVLSVVLVVLLVVCVVVVQDPVLSNLVSLLSNLCRWIADNVLFFIGRADALVSVCSNLVSDDPVSSVVVCVQDVSVPGHHPPDDGDTPRPVRDDDPPPDDDPDPDDDDDPVVCNVVVVVVVVVVVVVVVVVVVVVVVVVVVVVVVVD